Protein 2FFC (pdb70)

CATH classification: 3.20.20.70

B-factor: mean 25.44, std 9.6, range [7.63, 64.32]

Nearest PDB structures (foldseek):
  2ffc-assembly1_A-2  TM=1.003E+00  e=4.691E-57  Plasmodium vivax
  3s9y-assembly1_A  TM=9.753E-01  e=7.573E-41  Plasmodium falciparum 3D7
  6dsr-assembly1_B  TM=9.860E-01  e=2.416E-40  Plasmodium falciparum
  2aqw-assembly1_A  TM=9.722E-01  e=2.810E-40  Plasmodium yoelii
  6dsr-assembly1_A  TM=9.758E-01  e=4.000E-40  Plasmodium falciparum

Foldseek 3Di:
DVLVLLLVLCVQLVFLAAEEAQDAPCLLVVQLVVCVVVVNPLLVCLLPVLPVRDQQPQCRVQLNDPHDDVVPVLSNSLNSLLSLLSSLCSLFVSLHSEYEYEVVSLPPVHVSSVSSLLRNLSSCVSVVRAYEYADQDDDDLVVLLVVLCCQCVRSVHQEYEHEAPVHQVNCLRNQAPPVLPHGHEYAYEQADLDPCRCVQNAPDDDPPGGNSVVVLVRNVVSQVVSVRVVVPYGYAYEHELQNLVVLLVSCVVPVPGAYEYEQPAPNPRDNLSSCVSNPHPSRNSYNYYDYCNQSVDPRNSVSSVVVSVVRVVSNVVD

Solvent-accessible surface area: 14218 Å² total; per-residue (Å²): 99,10,48,85,43,4,63,133,28,36,76,123,12,81,0,0,0,0,0,0,0,28,0,44,99,67,13,0,77,62,13,11,117,56,0,71,156,55,50,71,104,10,6,154,80,6,51,71,72,9,41,176,103,20,70,10,109,41,37,11,174,53,1,86,46,118,18,26,136,115,90,90,121,133,62,9,17,21,0,1,0,0,1,8,0,11,40,0,0,22,30,0,49,97,30,0,0,0,0,8,0,24,37,55,67,0,82,98,55,42,82,12,0,40,53,0,0,13,0,0,2,4,2,0,83,69,36,96,4,2,6,4,0,18,18,66,3,63,43,104,22,93,51,0,72,109,72,5,93,46,0,12,90,92,0,95,8,31,1,0,1,0,45,12,197,99,31,22,124,10,0,70,20,0,0,6,7,111,105,59,161,152,42,20,0,0,2,0,37,3,4,30,23,74,105,74,13,87,77,134,40,28,179,106,77,104,135,82,90,64,16,9,12,33,52,0,54,73,0,14,112,15,3,139,105,17,94,0,78,139,60,10,14,0,3,0,0,10,0,0,0,54,10,51,117,24,0,123,71,0,24,101,66,32,86,103,10,8,0,1,0,26,5,10,24,53,80,182,10,58,10,125,103,0,1,44,40,0,66,8,168,58,44,7,24,0,2,0,11,0,12,113,30,0,10,100,35,92,53,5,68,76,16,0,95,77,33,26,53,66,0,96,90,4,25,85,109,76

Secondary structure (DSSP, 8-state):
-HHHHHHHHHHHH---EEEEE---HHHHHHHHHHHHHHTSHHHHHHHHS-------SSSHHHHH--PPPTTSHHHHHHHHHHHHHHHHHHHHGGG-SEEEEEGGGGSTTTHHHHHHHHHHHHHHHHHT--EEEEEEE---HHHHHHHHIIIIIIS--SEEEE--TT-STTHHHHHB-TTS--B-EEEEEEE-SSTTTHHHHTT-EETTEEHHHHHHHHHHHHHHHTTTGGGT--EEEEE-TT-HHHHHHHHHH-TT--EEE--BSTT-B-HHHHHHHH--SSGGGEEEEE-HHHHTSS-HHHHHHHHHHHHHHHHHH-

Radius of gyration: 19.52 Å; Cα contacts (8 Å, |Δi|>4): 570; chains: 1; bounding box: 48×36×62 Å

Structure (mmCIF, N/CA/C/O backbone):
data_2FFC
#
_entry.id   2FFC
#
_cell.length_a   81.817
_cell.length_b   69.588
_cell.length_c   59.338
_cell.angle_alpha   90.00
_cell.angle_beta   90.00
_cell.angle_gamma   90.00
#
_symmetry.space_group_name_H-M   'P 21 21 2'
#
loop_
_entity.id
_entity.type
_entity.pdbx_description
1 polymer 'orotidine 5-monophosphate decarboxylase'
2 non-polymer "URIDINE-5'-MONOPHOSPHATE"
3 water water
#
loop_
_atom_site.group_PDB
_atom_site.id
_atom_site.type_symbol
_atom_site.label_atom_id
_atom_site.label_alt_id
_atom_site.label_comp_id
_atom_site.label_asym_id
_atom_site.label_entity_id
_atom_site.label_seq_id
_atom_site.pdbx_PDB_ins_code
_atom_site.Cartn_x
_atom_site.Cartn_y
_atom_site.Cartn_z
_atom_site.occupancy
_atom_site.B_iso_or_equiv
_atom_site.auth_seq_id
_atom_site.auth_comp_id
_atom_site.auth_asym_id
_atom_site.auth_atom_id
_atom_site.pdbx_PDB_model_num
ATOM 1 N N . ASN A 1 20 ? -7.791 24.091 13.874 1.00 35.12 20 ASN A N 1
ATOM 2 C CA . ASN A 1 20 ? -7.437 23.663 12.464 1.00 33.86 20 ASN A CA 1
ATOM 3 C C . ASN A 1 20 ? -5.972 23.775 11.995 1.00 32.01 20 ASN A C 1
ATOM 4 O O . ASN A 1 20 ? -5.297 24.806 12.155 1.00 31.06 20 ASN A O 1
ATOM 9 N N . LEU A 1 21 ? -5.503 22.710 11.360 1.00 28.80 21 LEU A N 1
ATOM 10 C CA . LEU A 1 21 ? -4.085 22.505 11.193 1.00 27.31 21 LEU A CA 1
ATOM 11 C C . LEU A 1 21 ? -3.389 23.456 10.240 1.00 27.25 21 LEU A C 1
ATOM 12 O O . LEU A 1 21 ? -2.212 23.781 10.436 1.00 26.52 21 LEU A O 1
ATOM 17 N N . LYS A 1 22 ? -4.091 23.880 9.191 1.00 25.68 22 LYS A N 1
ATOM 18 C CA . LYS A 1 22 ? -3.446 24.734 8.204 1.00 26.67 22 LYS A CA 1
ATOM 19 C C . LYS A 1 22 ? -2.983 26.067 8.841 1.00 26.62 22 LYS A C 1
ATOM 20 O O . LYS A 1 22 ? -1.851 26.507 8.627 1.00 25.96 22 LYS A O 1
ATOM 26 N N . ILE A 1 23 ? -3.862 26.670 9.644 1.00 26.84 23 ILE A N 1
ATOM 27 C CA . ILE A 1 23 ? -3.522 27.893 10.403 1.00 26.86 23 ILE A CA 1
ATOM 28 C C . ILE A 1 23 ? -2.446 27.610 11.460 1.00 26.27 23 ILE A C 1
ATOM 29 O O . ILE A 1 23 ? -1.491 28.378 11.621 1.00 24.77 23 ILE A O 1
ATOM 34 N N . LYS A 1 24 ? -2.572 26.479 12.150 1.00 23.88 24 LYS A N 1
ATOM 35 C CA . LYS A 1 24 ? -1.591 26.119 13.164 1.00 23.38 24 LYS A CA 1
ATOM 36 C C . LYS A 1 24 ? -0.181 26.009 12.547 1.00 23.50 24 LYS A C 1
ATOM 37 O O . LYS A 1 24 ? 0.788 26.532 13.093 1.00 24.02 24 LYS A O 1
ATOM 43 N N . LEU A 1 25 ? -0.068 25.344 11.401 1.00 22.56 25 LEU A N 1
ATOM 44 C CA . LEU A 1 25 ? 1.235 25.223 10.733 1.00 21.96 25 LEU A CA 1
ATOM 45 C C . LEU A 1 25 ? 1.731 26.585 10.237 1.00 21.86 25 LEU A C 1
ATOM 46 O O . LEU A 1 25 ? 2.939 26.905 10.333 1.00 19.68 25 LEU A O 1
ATOM 51 N N . GLN A 1 26 ? 0.810 27.397 9.712 1.00 23.25 26 GLN A N 1
ATOM 52 C CA . GLN A 1 26 ? 1.240 28.722 9.248 1.00 24.43 26 GLN A CA 1
ATOM 53 C C . GLN A 1 26 ? 1.775 29.559 10.400 1.00 24.98 26 GLN A C 1
ATOM 54 O O . GLN A 1 26 ? 2.875 30.116 10.281 1.00 25.72 26 GLN A O 1
ATOM 60 N N . LYS A 1 27 ? 1.026 29.626 11.511 1.00 24.76 27 LYS A N 1
ATOM 61 C CA . LYS A 1 27 ? 1.480 30.325 12.731 1.00 24.76 27 LYS A CA 1
ATOM 62 C C . LYS A 1 27 ? 2.821 29.846 13.289 1.00 24.46 27 LYS A C 1
ATOM 63 O O . LYS A 1 27 ? 3.699 30.644 13.639 1.00 24.07 27 LYS A O 1
ATOM 69 N N . ARG A 1 28 ? 2.984 28.525 13.374 1.00 22.73 28 ARG A N 1
ATOM 70 C CA . ARG A 1 28 ? 4.212 27.939 13.846 1.00 22.13 28 ARG A CA 1
ATOM 71 C C . ARG A 1 28 ? 5.377 28.270 12.906 1.00 22.13 28 ARG A C 1
ATOM 72 O O . ARG A 1 28 ? 6.468 28.623 13.364 1.00 23.72 28 ARG A O 1
ATOM 80 N N . ARG A 1 29 ? 5.138 28.186 11.605 1.00 21.82 29 ARG A N 1
ATOM 81 C CA . ARG A 1 29 ? 6.157 28.471 10.601 1.00 23.47 29 ARG A CA 1
ATOM 82 C C . ARG A 1 29 ? 6.722 29.887 10.817 1.00 24.56 29 ARG A C 1
ATOM 83 O O . ARG A 1 29 ? 7.937 30.115 10.761 1.00 24.52 29 ARG A O 1
ATOM 91 N N . ASP A 1 30 ? 5.824 30.832 11.040 1.00 26.32 30 ASP A N 1
ATOM 92 C CA . ASP A 1 30 ? 6.260 32.222 11.276 1.00 27.35 30 ASP A CA 1
ATOM 93 C C . ASP A 1 30 ? 7.004 32.404 12.601 1.00 28.00 30 ASP A C 1
ATOM 94 O O . ASP A 1 30 ? 7.825 33.318 12.747 1.00 27.84 30 ASP A O 1
ATOM 99 N N . GLU A 1 31 ? 6.717 31.549 13.571 1.00 27.50 31 GLU A N 1
ATOM 100 C CA . GLU A 1 31 ? 7.367 31.595 14.860 1.00 28.89 31 GLU A CA 1
ATOM 101 C C . GLU A 1 31 ? 8.799 31.036 14.841 1.00 28.93 31 GLU A C 1
ATOM 102 O O . GLU A 1 31 ? 9.691 31.606 15.470 1.00 28.98 31 GLU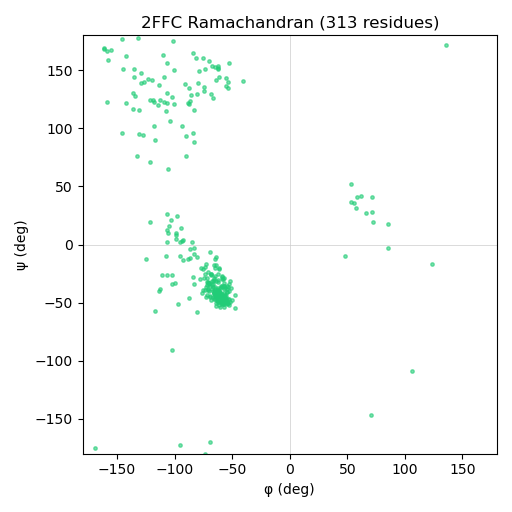 A O 1
ATOM 108 N N . VAL A 1 32 ? 9.028 29.925 14.131 1.00 26.81 32 VAL A N 1
ATOM 109 C CA . VAL A 1 32 ? 10.333 29.263 14.173 1.00 25.79 32 VAL A CA 1
ATOM 110 C C . VAL A 1 32 ? 11.132 29.454 12.880 1.00 24.86 32 VAL A C 1
ATOM 111 O O . VAL A 1 32 ? 12.299 29.062 12.810 1.00 24.96 32 VAL A O 1
ATOM 115 N N . ASN A 1 33 ? 10.462 29.990 11.858 1.00 24.71 33 ASN A N 1
ATOM 116 C CA . ASN A 1 33 ? 11.025 30.301 10.557 1.00 25.29 33 ASN A CA 1
ATOM 117 C C . ASN A 1 33 ? 11.739 29.100 9.926 1.00 24.63 33 ASN A C 1
ATOM 118 O O . ASN A 1 33 ? 12.879 29.198 9.499 1.00 24.94 33 ASN A O 1
ATOM 123 N N . THR A 1 34 ? 11.050 27.955 9.849 1.00 22.81 34 THR A N 1
ATOM 124 C CA . THR A 1 34 ? 11.707 26.747 9.306 1.00 22.15 34 THR A CA 1
ATOM 125 C C . THR A 1 34 ? 10.608 25.786 8.905 1.00 21.15 34 THR A C 1
ATOM 126 O O . THR A 1 34 ? 9.415 25.982 9.227 1.00 19.75 34 THR A O 1
ATOM 130 N N . CYS A 1 35 ? 11.017 24.763 8.172 1.00 19.42 35 CYS A N 1
ATOM 131 C CA . CYS A 1 35 ? 10.098 23.673 7.896 1.00 19.77 35 CYS A CA 1
ATOM 132 C C . CYS A 1 35 ? 10.689 22.362 8.431 1.00 18.74 35 CYS A C 1
ATOM 133 O O . CYS A 1 35 ? 10.211 21.303 8.085 1.00 19.07 35 CYS A O 1
ATOM 136 N N . LEU A 1 36 ? 11.646 22.458 9.348 1.00 18.32 36 LEU A N 1
ATOM 137 C CA . LEU A 1 36 ? 12.251 21.277 9.939 1.00 17.86 36 LEU A CA 1
ATOM 138 C C . LEU A 1 36 ? 11.209 20.573 10.808 1.00 17.75 36 LEU A C 1
ATOM 139 O O . LEU A 1 36 ? 10.562 21.193 11.641 1.00 17.97 36 LEU A O 1
ATOM 144 N N . CYS A 1 37 ? 11.081 19.266 10.578 1.00 17.12 37 CYS A N 1
ATOM 145 C CA . CYS A 1 37 ? 10.216 18.386 11.351 1.00 16.27 37 CYS A CA 1
ATOM 146 C C . CYS A 1 37 ? 11.154 17.415 12.081 1.00 14.93 37 CYS A C 1
ATOM 147 O O . CYS A 1 37 ? 11.991 16.735 11.421 1.00 16.26 37 CYS A O 1
ATOM 150 N N . ILE A 1 38 ? 11.118 17.411 13.403 1.00 14.57 38 ILE A N 1
ATOM 151 C CA . ILE A 1 38 ? 12.046 16.532 14.149 1.00 15.00 38 ILE A CA 1
ATOM 152 C C . ILE A 1 38 ? 11.421 15.144 14.300 1.00 15.16 38 ILE A C 1
ATOM 153 O O . ILE A 1 38 ? 10.353 15.066 14.903 1.00 15.08 38 ILE A O 1
ATOM 158 N N . GLY A 1 39 ? 12.115 14.101 13.842 1.00 14.82 39 GLY A N 1
ATOM 159 C CA . GLY A 1 39 ? 11.626 12.723 14.040 1.00 15.00 39 GLY A CA 1
ATOM 160 C C . GLY A 1 39 ? 12.063 12.195 15.390 1.00 16.07 39 GLY A C 1
ATOM 161 O O . GLY A 1 39 ? 13.251 12.304 15.765 1.00 16.39 39 GLY A O 1
ATOM 162 N N . LEU A 1 40 ? 11.115 11.671 16.174 1.00 15.29 40 LEU A N 1
ATOM 163 C CA . LEU A 1 40 ? 11.446 11.133 17.479 1.00 15.80 40 LEU A CA 1
ATOM 164 C C . LEU A 1 40 ? 11.129 9.630 17.504 1.00 16.51 40 LEU A C 1
ATOM 165 O O . LEU A 1 40 ? 9.984 9.200 17.777 1.00 17.62 40 LEU A O 1
ATOM 170 N N . ASP A 1 41 ? 12.141 8.870 17.134 1.00 15.02 41 ASP A N 1
ATOM 171 C CA . ASP A 1 41 ? 12.037 7.419 16.946 1.00 14.55 41 ASP A CA 1
ATOM 172 C C . ASP A 1 41 ? 13.031 6.738 17.865 1.00 16.00 41 ASP A C 1
ATOM 173 O O . ASP A 1 41 ? 14.045 6.233 17.400 1.00 15.83 41 ASP A O 1
ATOM 178 N N . PRO A 1 42 ? 12.792 6.750 19.181 1.00 17.23 42 PRO A N 1
ATOM 179 C CA . PRO A 1 42 ? 13.898 6.224 20.032 1.00 18.21 42 PRO A CA 1
ATOM 180 C C . PRO A 1 42 ? 14.071 4.721 20.016 1.00 18.86 42 PRO A C 1
ATOM 181 O O . PRO A 1 42 ? 13.098 3.986 20.196 1.00 18.51 42 PRO A O 1
ATOM 185 N N . ASP A 1 43 ? 15.301 4.248 19.837 1.00 19.70 43 ASP A N 1
ATOM 186 C CA . ASP A 1 43 ? 15.524 2.820 19.925 1.00 19.76 43 ASP A CA 1
ATOM 187 C C . ASP A 1 43 ? 16.142 2.385 21.274 1.00 20.61 43 ASP A C 1
ATOM 188 O O . ASP A 1 43 ? 16.467 3.222 22.122 1.00 20.34 43 ASP A O 1
ATOM 193 N N . GLU A 1 44 ? 16.288 1.079 21.471 1.00 22.58 44 GLU A N 1
ATOM 194 C CA . GLU A 1 44 ? 16.715 0.607 22.782 1.00 23.88 44 GLU A CA 1
ATOM 195 C C . GLU A 1 44 ? 18.085 1.189 23.156 1.00 24.10 44 GLU A C 1
ATOM 196 O O . GLU A 1 44 ? 18.307 1.579 24.320 1.00 24.42 44 GLU A O 1
ATOM 202 N N . ALA A 1 45 ? 18.993 1.228 22.176 1.00 22.86 45 ALA A N 1
ATOM 203 C CA . ALA A 1 45 ? 20.343 1.797 22.362 1.00 22.97 45 ALA A CA 1
ATOM 204 C C . ALA A 1 45 ? 20.287 3.280 22.738 1.00 22.93 45 ALA A C 1
ATOM 205 O O . ALA A 1 45 ? 21.080 3.735 23.562 1.00 23.61 45 ALA A O 1
ATOM 207 N N . ASP A 1 46 ? 19.381 4.039 22.130 1.00 21.89 46 ASP A N 1
ATOM 208 C CA . ASP A 1 46 ? 19.205 5.454 22.481 1.00 21.49 46 ASP A CA 1
ATOM 209 C C . ASP A 1 46 ? 18.848 5.608 23.965 1.00 22.29 46 ASP A C 1
ATOM 210 O O . ASP A 1 46 ? 19.390 6.465 24.686 1.00 22.90 46 ASP A O 1
ATOM 215 N N . ILE A 1 47 ? 17.846 4.842 24.375 1.00 22.38 47 ILE A N 1
ATOM 216 C CA . ILE A 1 47 ? 17.330 4.904 25.741 1.00 23.87 47 ILE A CA 1
ATOM 217 C C . ILE A 1 47 ? 18.420 4.468 26.738 1.00 24.90 47 ILE A C 1
ATOM 218 O O . ILE A 1 47 ? 18.672 5.164 27.726 1.00 25.78 47 ILE A O 1
ATOM 223 N N . LYS A 1 48 ? 19.035 3.314 26.477 1.00 27.40 48 LYS A N 1
ATOM 224 C CA . LYS A 1 48 ? 20.085 2.749 27.358 1.00 28.53 48 LYS A CA 1
ATOM 225 C C . LYS A 1 48 ? 21.279 3.695 27.466 1.00 29.13 48 LYS A C 1
ATOM 226 O O . LYS A 1 48 ? 21.809 3.935 28.565 1.00 28.11 48 LYS A O 1
ATOM 232 N N . SER A 1 49 ? 21.660 4.289 26.335 1.00 29.01 49 SER A N 1
ATOM 233 C CA . SER A 1 49 ? 22.768 5.231 26.299 1.00 29.62 49 SER A CA 1
ATOM 234 C C . SER A 1 49 ? 22.481 6.496 27.108 1.00 29.62 49 SER A C 1
ATOM 235 O O . SER A 1 49 ? 23.334 6.954 27.872 1.00 29.16 49 SER A O 1
ATOM 238 N N . PHE A 1 50 ? 21.279 7.052 26.938 1.00 28.56 50 PHE A N 1
ATOM 239 C CA . PHE A 1 50 ? 20.837 8.222 27.686 1.00 27.88 50 PHE A CA 1
ATOM 240 C C . PHE A 1 50 ? 20.810 7.903 29.176 1.00 28.83 50 PHE A C 1
ATOM 241 O O . PHE A 1 50 ? 21.291 8.695 29.990 1.00 28.71 50 PHE A O 1
ATOM 249 N N . MET A 1 51 ? 20.289 6.727 29.526 1.00 31.38 51 MET A N 1
ATOM 250 C CA . MET A 1 51 ? 20.307 6.255 30.923 1.00 33.70 51 MET A CA 1
ATOM 251 C C . MET A 1 51 ? 21.743 6.209 31.498 1.00 34.85 51 MET A C 1
ATOM 252 O O . MET A 1 51 ? 21.984 6.682 32.618 1.00 35.12 51 MET A O 1
ATOM 257 N N . GLN A 1 52 ? 22.671 5.629 30.743 1.00 35.96 52 GLN A N 1
ATOM 258 C CA . GLN A 1 52 ? 24.079 5.544 31.154 1.00 37.89 52 GLN A CA 1
ATOM 259 C C . GLN A 1 52 ? 24.645 6.919 31.422 1.00 37.82 52 GLN A C 1
ATOM 260 O O . GLN A 1 52 ? 25.186 7.166 32.498 1.00 37.96 52 GLN A O 1
ATOM 266 N N . SER A 1 53 ? 24.522 7.818 30.449 1.00 38.02 53 SER A N 1
ATOM 267 C CA . SER A 1 53 ? 25.125 9.140 30.569 1.00 38.61 53 SER A CA 1
ATOM 268 C C . SER A 1 53 ? 24.479 9.983 31.658 1.00 38.17 53 SER A C 1
ATOM 269 O O . SER A 1 53 ? 25.145 10.804 32.284 1.00 38.46 53 SER A O 1
ATOM 272 N N . GLU A 1 54 ? 23.185 9.781 31.903 1.00 37.07 54 GLU A N 1
ATOM 273 C CA . GLU A 1 54 ? 22.500 10.504 32.982 1.00 37.13 54 GLU A CA 1
ATOM 274 C C . GLU A 1 54 ? 22.943 10.037 34.383 1.00 37.57 54 GLU A C 1
ATOM 275 O O . GLU A 1 54 ? 23.105 10.854 35.303 1.00 37.55 54 GLU A O 1
ATOM 281 N N . LYS A 1 55 ? 23.125 8.729 34.526 1.00 37.84 55 LYS A N 1
ATOM 282 C CA . LYS A 1 55 ? 23.644 8.147 35.750 1.00 38.37 55 LYS A CA 1
ATOM 283 C C . LYS A 1 55 ? 25.035 8.698 36.072 1.00 40.20 55 LYS A C 1
ATOM 284 O O . LYS A 1 55 ? 25.349 8.914 37.242 1.00 40.79 55 LYS A O 1
ATOM 290 N N . GLN A 1 56 ? 25.842 8.944 35.036 1.00 40.79 56 GLN A N 1
ATOM 291 C CA . GLN A 1 56 ? 27.219 9.426 35.201 1.00 42.48 56 GLN A CA 1
ATOM 292 C C . GLN A 1 56 ? 27.339 10.933 35.401 1.00 41.91 56 GLN A C 1
ATOM 293 O O . GLN A 1 56 ? 28.252 11.397 36.108 1.00 42.86 56 GLN A O 1
ATOM 299 N N . ASN A 1 57 ? 26.458 11.701 34.769 1.00 40.75 57 ASN A N 1
ATOM 300 C CA . ASN A 1 57 ? 26.513 13.147 34.867 1.00 39.79 57 ASN A CA 1
ATOM 301 C C . ASN A 1 57 ? 25.626 13.655 35.988 1.00 39.12 57 ASN A C 1
ATOM 302 O O . ASN A 1 57 ? 25.463 14.861 36.185 1.00 39.15 57 ASN A O 1
ATOM 307 N N . GLY A 1 58 ? 25.038 12.710 36.714 1.00 38.71 58 GLY A N 1
ATOM 308 C CA . GLY A 1 58 ? 24.128 13.009 37.811 1.00 38.63 58 GLY A CA 1
ATOM 309 C C . GLY A 1 58 ? 22.771 13.557 37.401 1.00 38.74 58 GLY A C 1
ATOM 310 O O . GLY A 1 58 ? 22.248 14.470 38.047 1.00 38.69 58 GLY A O 1
ATOM 311 N N . TYR A 1 59 ? 22.189 12.998 36.331 1.00 38.07 59 TYR A N 1
ATOM 312 C CA . TYR A 1 59 ? 20.823 13.370 35.880 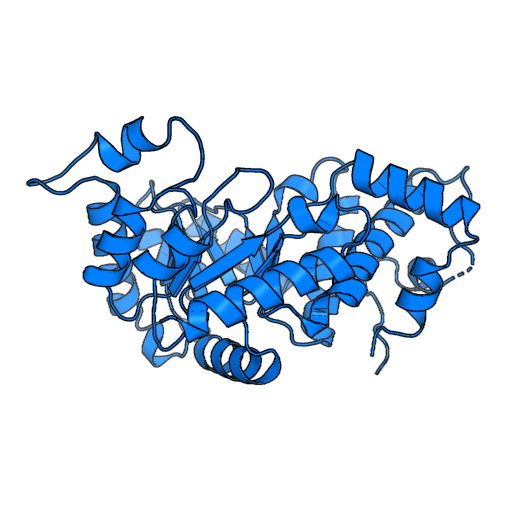1.00 37.57 59 TYR A CA 1
ATOM 313 C C . TYR A 1 59 ? 20.641 14.835 35.463 1.00 36.70 59 TYR A C 1
ATOM 314 O O . TYR A 1 59 ? 19.619 15.466 35.763 1.00 36.41 59 TYR A O 1
ATOM 323 N N . GLN A 1 60 ? 21.633 15.359 34.738 1.00 35.48 60 GLN A N 1
ATOM 324 C CA . GLN A 1 60 ? 21.595 16.727 34.232 1.00 35.35 60 GLN A CA 1
ATOM 325 C C . GLN A 1 60 ? 20.435 17.011 33.247 1.00 33.69 60 GLN A C 1
ATOM 326 O O . GLN A 1 60 ? 19.814 18.085 33.292 1.00 32.17 60 GLN A O 1
ATOM 332 N N . SER A 1 61 ? 20.164 16.056 32.350 1.00 32.23 61 SER A N 1
ATOM 333 C CA . SER A 1 61 ? 19.137 16.293 31.333 1.00 31.82 61 SER A CA 1
ATOM 334 C C . SER A 1 61 ? 17.734 16.179 31.952 1.00 30.52 61 SER A C 1
ATOM 335 O O . SER A 1 61 ? 16.850 16.961 31.615 1.00 30.46 61 SER A O 1
ATOM 338 N N . VAL A 1 62 ? 17.537 15.223 32.858 1.00 30.55 62 VAL A N 1
ATOM 339 C CA . VAL A 1 62 ? 16.234 15.168 33.565 1.00 30.01 62 VAL A CA 1
ATOM 340 C C . VAL A 1 62 ? 15.958 16.421 34.389 1.00 29.97 62 VAL A C 1
ATOM 341 O O . VAL A 1 62 ? 14.862 16.961 34.343 1.00 29.73 62 VAL A O 1
ATOM 345 N N . LYS A 1 63 ? 16.980 16.947 35.073 1.00 30.31 63 LYS A N 1
ATOM 346 C CA . LYS A 1 63 ? 16.803 18.189 35.798 1.00 30.99 63 LYS A CA 1
ATOM 347 C C . LYS A 1 63 ? 16.289 19.336 34.906 1.00 29.74 63 LYS A C 1
ATOM 348 O O . LYS A 1 63 ? 15.329 20.033 35.253 1.00 29.24 63 LYS A O 1
ATOM 354 N N . LYS A 1 64 ? 16.902 19.499 33.728 1.00 29.90 64 LYS A N 1
ATOM 355 C CA . LYS A 1 64 ? 16.414 20.435 32.713 1.00 30.13 64 LYS A CA 1
ATOM 356 C C . LYS A 1 64 ? 14.980 20.114 32.279 1.00 29.38 64 LYS A C 1
ATOM 357 O O . LYS A 1 64 ? 14.146 21.016 32.145 1.00 29.21 64 LYS A O 1
ATOM 363 N N . ASN A 1 65 ? 14.688 18.832 32.069 1.00 29.58 65 ASN A N 1
ATOM 364 C CA . ASN A 1 65 ? 13.308 18.426 31.723 1.00 29.41 65 ASN A CA 1
ATOM 365 C C . ASN A 1 65 ? 12.295 18.916 32.749 1.00 29.23 65 ASN A C 1
ATOM 366 O O . ASN A 1 65 ? 11.219 19.387 32.385 1.00 28.48 65 ASN A O 1
ATOM 371 N N . LEU A 1 66 ? 12.670 18.819 34.029 1.00 30.03 66 LEU A N 1
ATOM 372 C CA . LEU A 1 66 ? 11.793 19.190 35.142 1.00 31.01 66 LEU A CA 1
ATOM 373 C C . LEU A 1 66 ? 11.589 20.680 35.341 1.00 31.45 66 LEU A C 1
ATOM 374 O O . LEU A 1 66 ? 10.570 21.093 35.872 1.00 31.07 66 LEU A O 1
ATOM 379 N N . SER A 1 67 ? 12.548 21.488 34.900 1.00 32.44 67 SER A N 1
ATOM 380 C CA . SER A 1 67 ? 12.455 22.944 35.068 1.00 33.78 67 SER A CA 1
ATOM 381 C C . SER A 1 67 ? 12.046 23.637 33.795 1.00 34.23 67 SER A C 1
ATOM 382 O O . SER A 1 67 ? 11.469 24.719 33.832 1.00 34.14 67 SER A O 1
ATOM 385 N N . ASN A 1 68 ? 12.346 23.012 32.658 1.00 34.68 68 ASN A N 1
ATOM 386 C CA . ASN A 1 68 ? 12.184 23.679 31.378 1.00 35.06 68 ASN A CA 1
ATOM 387 C C . ASN A 1 68 ? 10.950 23.269 30.575 1.00 35.01 68 ASN A C 1
ATOM 388 O O . ASN A 1 68 ? 10.894 23.489 29.357 1.00 34.68 68 ASN A O 1
ATOM 393 N N . SER A 1 69 ? 9.954 22.720 31.266 1.00 34.60 69 SER A N 1
ATOM 394 C CA . SER A 1 69 ? 8.781 22.165 30.599 1.00 33.87 69 SER A CA 1
ATOM 395 C C . SER A 1 69 ? 7.585 23.128 30.467 1.00 33.55 69 SER A C 1
ATOM 396 O O . SER A 1 69 ? 6.456 22.706 30.186 1.00 32.89 69 SER A O 1
ATOM 399 N N . GLY A 1 70 ? 7.817 24.418 30.684 1.00 33.46 70 GLY A N 1
ATOM 400 C CA . GLY A 1 70 ? 6.758 25.413 30.587 1.00 33.34 70 GLY A CA 1
ATOM 401 C C . GLY A 1 70 ? 6.110 25.529 29.215 1.00 33.97 70 GLY A C 1
ATOM 402 O O . GLY A 1 70 ? 4.888 25.758 29.127 1.00 34.26 70 GLY A O 1
ATOM 403 N N . GLU A 1 84 ? 2.332 26.348 34.865 1.00 39.85 84 GLU A N 1
ATOM 404 C CA . GLU A 1 84 ? 2.546 26.145 33.438 1.00 38.18 84 GLU A CA 1
ATOM 405 C C . GLU A 1 84 ? 3.571 25.036 33.109 1.00 37.33 84 GLU A C 1
ATOM 406 O O . GLU A 1 84 ? 3.691 24.652 31.946 1.00 36.80 84 GLU A O 1
ATOM 412 N N . LEU A 1 85 ? 4.300 24.530 34.103 1.00 35.68 85 LEU A N 1
ATOM 413 C CA . LEU A 1 85 ? 5.103 23.309 33.907 1.00 34.67 85 LEU A CA 1
ATOM 414 C C . LEU A 1 85 ? 4.216 22.096 33.563 1.00 33.59 85 LEU A C 1
ATOM 415 O O . LEU A 1 85 ? 3.058 22.021 33.980 1.00 32.85 85 LEU A O 1
ATOM 420 N N . PHE A 1 86 ? 4.780 21.147 32.820 1.00 32.24 86 PHE A N 1
ATOM 421 C CA . PHE A 1 86 ? 4.007 20.001 32.329 1.00 30.94 86 PHE A CA 1
ATOM 422 C C . PHE A 1 86 ? 3.848 18.958 33.429 1.00 30.84 86 PHE A C 1
ATOM 423 O O . PHE A 1 86 ? 4.795 18.676 34.184 1.00 30.77 86 PHE A O 1
ATOM 431 N N . ALA A 1 87 ? 2.642 18.385 33.518 1.00 30.57 87 ALA A N 1
ATOM 432 C CA . ALA A 1 87 ? 2.393 17.268 34.416 1.00 29.96 87 ALA A CA 1
ATOM 433 C C . ALA A 1 87 ? 1.984 16.042 33.602 1.00 29.81 87 ALA A C 1
ATOM 434 O O . ALA A 1 87 ? 0.830 15.968 33.165 1.00 28.84 87 ALA A O 1
ATOM 436 N N . PRO A 1 88 ? 2.921 15.090 33.393 1.00 29.70 88 PRO A N 1
ATOM 437 C CA . PRO A 1 88 ? 2.619 13.830 32.693 1.00 29.89 88 PRO A CA 1
ATOM 438 C C . PRO A 1 88 ? 1.460 13.107 33.363 1.00 30.07 88 PRO A C 1
ATOM 439 O O . PRO A 1 88 ? 1.395 13.063 34.605 1.00 29.60 88 PRO A O 1
ATOM 443 N N . GLN A 1 89 ? 0.539 12.578 32.564 1.00 29.90 89 GLN A N 1
ATOM 444 C CA . GLN A 1 89 ? -0.605 11.832 33.111 1.00 31.20 89 GLN A CA 1
ATOM 445 C C . GLN A 1 89 ? -0.268 10.373 33.402 1.00 30.17 89 GLN A C 1
ATOM 446 O O . GLN A 1 89 ? -0.914 9.717 34.237 1.00 29.73 89 GLN A O 1
ATOM 452 N N . MET A 1 90 ? 0.698 9.824 32.662 1.00 28.84 90 MET A N 1
ATOM 453 C CA . MET A 1 90 ? 1.035 8.406 32.821 1.00 27.66 90 MET A CA 1
ATOM 454 C C . MET A 1 90 ? 2.333 8.323 33.604 1.00 28.09 90 MET A C 1
ATOM 455 O O . MET A 1 90 ? 3.408 8.644 33.074 1.00 26.77 90 MET A O 1
ATOM 460 N N . GLY A 1 91 ? 2.238 7.917 34.881 1.00 27.62 91 GLY A N 1
ATOM 461 C CA . GLY A 1 91 ? 3.428 7.774 35.738 1.00 27.35 91 GLY A CA 1
ATOM 462 C C . GLY A 1 91 ? 4.012 9.116 36.115 1.00 27.04 91 GLY A C 1
ATOM 463 O O . GLY A 1 91 ? 5.228 9.233 36.331 1.00 27.83 91 GLY A O 1
ATOM 464 N N . GLY A 1 92 ? 3.150 10.136 36.163 1.00 27.96 92 GLY A N 1
ATOM 465 C CA . GLY A 1 92 ? 3.564 11.520 36.410 1.00 28.42 92 GLY A CA 1
ATOM 466 C C . GLY A 1 92 ? 4.397 11.690 37.689 1.00 30.06 92 GLY A C 1
ATOM 467 O O . GLY A 1 92 ? 5.460 12.316 37.661 1.00 29.26 92 GLY A O 1
ATOM 468 N N . GLN A 1 93 ? 3.919 11.155 38.818 1.00 29.86 93 GLN A N 1
ATOM 469 C CA . GLN A 1 93 ? 4.668 11.280 40.089 1.00 30.54 93 GLN A CA 1
ATOM 470 C C . GLN A 1 93 ? 6.106 10.735 39.954 1.00 28.97 93 GLN A C 1
ATOM 471 O O . GLN A 1 93 ? 7.081 11.396 40.371 1.00 28.79 93 GLN A O 1
ATOM 477 N N . MET A 1 94 ? 6.256 9.547 39.377 1.00 27.23 94 MET A N 1
ATOM 478 C CA . MET A 1 94 ? 7.595 8.957 39.281 1.00 27.63 94 MET A CA 1
ATOM 479 C C . MET A 1 94 ? 8.507 9.719 38.290 1.00 27.52 94 MET A C 1
ATOM 480 O O . MET A 1 94 ? 9.716 9.908 38.539 1.00 27.31 94 MET A O 1
ATOM 485 N N . LEU A 1 95 ? 7.906 10.222 37.205 1.00 26.61 95 LEU A N 1
ATOM 486 C CA . LEU A 1 95 ? 8.658 10.982 36.215 1.00 26.27 95 LEU A CA 1
ATOM 487 C C . LEU A 1 95 ? 9.095 12.333 36.746 1.00 27.03 95 LEU A C 1
ATOM 488 O O . LEU A 1 95 ? 10.181 12.812 36.391 1.00 27.73 95 LEU A O 1
ATOM 493 N N . LEU A 1 96 ? 8.258 12.936 37.598 1.00 27.42 96 LEU A N 1
ATOM 494 C CA . LEU A 1 96 ? 8.532 14.256 38.182 1.00 28.55 96 LEU A CA 1
ATOM 495 C C . LEU A 1 96 ? 9.437 14.216 39.410 1.00 29.97 96 LEU A C 1
ATOM 496 O O . LEU A 1 96 ? 9.840 15.265 39.895 1.00 31.10 96 LEU A O 1
ATOM 501 N N . ALA A 1 97 ? 9.738 13.020 39.909 1.00 30.61 97 ALA A N 1
ATOM 502 C CA . ALA A 1 97 ? 10.776 12.851 40.917 1.00 32.86 97 ALA A CA 1
ATOM 503 C C . ALA A 1 97 ? 12.182 13.127 40.306 1.00 33.28 97 ALA A C 1
ATOM 504 O O . ALA A 1 97 ? 12.414 12.957 39.049 1.00 35.88 97 ALA A O 1
ATOM 506 N N . THR A 1 99 ? 14.169 12.007 42.903 1.00 46.63 99 THR A N 1
ATOM 507 C CA . THR A 1 99 ? 15.052 10.917 42.475 1.00 47.02 99 THR A CA 1
ATOM 508 C C . THR A 1 99 ? 14.410 9.860 41.526 1.00 46.90 99 THR A C 1
ATOM 509 O O . THR A 1 99 ? 13.245 9.486 41.702 1.00 46.83 99 THR A O 1
ATOM 513 N N . PRO A 1 100 ? 15.175 9.386 40.516 1.00 46.50 100 PRO A N 1
ATOM 514 C CA . PRO A 1 100 ? 14.914 8.243 39.610 1.00 46.20 100 PRO A CA 1
ATOM 515 C C . PRO A 1 100 ? 14.589 6.905 40.304 1.00 45.70 100 PRO A C 1
ATOM 516 O O . PRO A 1 100 ? 15.004 6.693 41.444 1.00 45.22 100 PRO A O 1
ATOM 520 N N . PRO A 1 101 ? 13.888 5.986 39.607 1.00 45.44 101 PRO A N 1
ATOM 521 C CA . PRO A 1 101 ? 13.680 4.634 40.146 1.00 45.29 101 PRO A CA 1
ATOM 522 C C . PRO A 1 101 ? 14.985 3.867 40.357 1.00 45.23 101 PRO A C 1
ATOM 523 O O . PRO A 1 101 ? 15.973 4.122 39.672 1.00 44.55 101 PRO A O 1
ATOM 527 N N . LYS A 1 102 ? 14.971 2.920 41.289 1.00 45.21 102 LYS A N 1
ATOM 528 C CA . LYS A 1 102 ? 16.148 2.091 41.564 1.00 45.51 102 LYS A CA 1
ATOM 529 C C . LYS A 1 102 ? 16.376 1.067 40.466 1.00 45.30 102 LYS A C 1
ATOM 530 O O . LYS A 1 102 ? 15.433 0.612 39.832 1.00 45.26 102 LYS A O 1
ATOM 536 N N . GLU A 1 103 ? 17.634 0.692 40.262 1.00 45.00 103 GLU A N 1
ATOM 537 C CA . GLU A 1 103 ? 17.992 -0.259 39.211 1.00 45.40 103 GLU A CA 1
ATOM 538 C C . GLU A 1 103 ? 17.296 -1.607 39.370 1.00 44.13 103 GLU A C 1
ATOM 539 O O . GLU A 1 103 ? 17.068 -2.305 38.384 1.00 44.39 103 GLU A O 1
ATOM 545 N N . ALA A 1 104 ? 16.949 -1.965 40.610 1.00 43.15 104 ALA A N 1
ATOM 546 C CA . ALA A 1 104 ? 16.210 -3.199 40.892 1.00 41.75 104 ALA A CA 1
ATOM 547 C C . ALA A 1 104 ? 14.817 -3.198 40.222 1.00 40.61 104 ALA A C 1
ATOM 548 O O . ALA A 1 104 ? 14.308 -4.247 39.841 1.00 40.86 104 ALA A O 1
ATOM 550 N N . GLN A 1 105 ? 14.229 -2.014 40.067 1.00 39.48 105 GLN A N 1
ATOM 551 C CA . GLN A 1 105 ? 12.948 -1.849 39.370 1.00 38.39 105 GLN A CA 1
ATOM 552 C C . GLN A 1 105 ? 13.197 -1.596 37.877 1.00 37.48 105 GLN A C 1
ATOM 553 O O . GLN A 1 105 ? 13.051 -0.469 37.395 1.00 37.14 105 GLN A O 1
ATOM 559 N N . GLU A 1 106 ? 13.534 -2.665 37.158 1.00 36.46 106 GLU A N 1
ATOM 560 C CA . GLU A 1 106 ? 14.068 -2.558 35.803 1.00 35.89 106 GLU A CA 1
ATOM 561 C C . GLU A 1 106 ? 13.058 -1.947 34.816 1.00 34.35 106 GLU A C 1
ATOM 562 O O . GLU A 1 106 ? 13.413 -1.087 34.013 1.00 33.33 106 GLU A O 1
ATOM 568 N N . LYS A 1 107 ? 11.804 -2.387 34.904 1.00 32.97 107 LYS A N 1
ATOM 569 C CA . LYS A 1 107 ? 10.729 -1.818 34.104 1.00 31.65 107 LYS A CA 1
ATOM 570 C C . LYS A 1 107 ? 10.483 -0.331 34.404 1.00 30.02 107 LYS A C 1
ATOM 571 O O . LYS A 1 107 ? 10.419 0.478 33.481 1.00 28.72 107 LYS A O 1
ATOM 577 N N . ASP A 1 108 ? 10.353 0.049 35.679 1.00 28.64 108 ASP A N 1
ATOM 578 C CA . ASP A 1 108 ? 10.101 1.460 36.018 1.00 27.94 108 ASP A CA 1
ATOM 579 C C . ASP A 1 108 ? 11.260 2.356 35.568 1.00 26.70 108 ASP A C 1
ATOM 580 O O . ASP A 1 108 ? 11.057 3.489 35.091 1.00 25.50 108 ASP A O 1
ATOM 585 N N . GLU A 1 109 ? 12.471 1.839 35.742 1.00 26.74 109 GLU A N 1
ATOM 586 C CA . GLU A 1 109 ? 13.688 2.567 35.372 1.00 26.45 109 GLU A CA 1
ATOM 587 C C . GLU A 1 109 ? 13.656 2.823 33.855 1.00 25.50 109 GLU A C 1
ATOM 588 O O . GLU A 1 109 ? 13.876 3.952 33.390 1.00 24.74 109 GLU A O 1
ATOM 594 N N . PHE A 1 110 ? 13.391 1.761 33.111 1.00 25.10 110 PHE A N 1
ATOM 595 C CA . PHE A 1 110 ? 13.319 1.863 31.664 1.00 24.61 110 PHE A CA 1
ATOM 596 C C . PHE A 1 110 ? 12.261 2.873 31.225 1.00 23.67 110 PHE A C 1
ATOM 597 O O . PHE A 1 110 ? 12.540 3.718 30.397 1.00 23.48 110 PHE A O 1
ATOM 605 N N . PHE A 1 111 ? 11.063 2.806 31.805 1.00 22.94 111 PHE A N 1
ATOM 606 C CA . PHE A 1 111 ? 10.003 3.805 31.521 1.00 22.41 111 PHE A CA 1
ATOM 607 C C . PHE A 1 111 ? 10.469 5.240 31.834 1.00 23.34 111 PHE A C 1
ATOM 608 O O . PHE A 1 111 ? 10.266 6.173 31.056 1.00 22.60 111 PHE A O 1
ATOM 616 N N . TYR A 1 112 ? 11.113 5.419 32.988 1.00 22.52 112 TYR A N 1
ATOM 617 C CA . TYR A 1 112 ? 11.592 6.743 33.417 1.00 22.86 112 TYR A CA 1
ATOM 618 C C . TYR A 1 112 ? 12.556 7.321 32.368 1.00 21.56 112 TYR A C 1
ATOM 619 O O . TYR A 1 112 ? 12.375 8.438 31.909 1.00 21.44 112 TYR A O 1
ATOM 628 N N . PHE A 1 113 ? 13.532 6.526 31.972 1.00 22.45 113 PHE A N 1
ATOM 629 C CA . PHE A 1 113 ? 14.554 6.980 31.010 1.00 22.75 113 PHE A CA 1
ATOM 630 C C . PHE A 1 113 ? 14.070 7.072 29.569 1.00 22.43 113 PHE A C 1
ATOM 631 O O . PHE A 1 113 ? 14.543 7.891 28.804 1.00 22.30 113 PHE A O 1
ATOM 639 N N . PHE A 1 114 ? 13.094 6.246 29.215 1.00 21.73 114 PHE A N 1
ATOM 640 C CA . PHE A 1 114 ? 12.421 6.405 27.901 1.00 20.47 114 PHE A CA 1
ATOM 641 C C . PHE A 1 114 ? 11.684 7.749 27.846 1.00 19.42 114 PHE A C 1
ATOM 642 O O . PHE A 1 114 ? 11.869 8.531 26.913 1.00 21.24 114 PHE A O 1
ATOM 650 N N . ASN A 1 115 ? 10.826 8.038 28.826 1.00 19.20 115 ASN A N 1
ATOM 651 C CA . ASN A 1 115 ? 10.124 9.318 28.843 1.00 19.17 115 ASN A CA 1
ATOM 652 C C . ASN A 1 115 ? 11.104 10.476 28.844 1.00 19.18 115 ASN A C 1
ATOM 653 O O . ASN A 1 115 ? 10.921 11.432 28.105 1.00 19.23 115 ASN A O 1
ATOM 658 N N . HIS A 1 116 ? 12.128 10.396 29.708 1.00 20.16 116 HIS A N 1
ATOM 659 C CA . HIS A 1 116 ? 13.023 11.576 29.850 1.00 19.60 116 HIS A CA 1
ATOM 660 C C . HIS A 1 116 ? 13.935 11.771 28.621 1.00 19.78 116 HIS A C 1
ATOM 661 O O . HIS A 1 116 ? 14.286 12.925 28.309 1.00 20.58 116 HIS A O 1
ATOM 668 N N . PHE A 1 117 ? 14.269 10.676 27.942 1.00 19.62 117 PHE A N 1
ATOM 669 C CA . PHE A 1 117 ? 14.957 10.772 26.638 1.00 19.61 117 PHE A CA 1
ATOM 670 C C . PHE A 1 117 ? 14.132 11.572 25.630 1.00 20.37 117 PHE A C 1
ATOM 671 O O . PHE A 1 117 ? 14.627 12.522 24.993 1.00 20.33 117 PHE A O 1
ATOM 679 N N . CYS A 1 118 ? 12.862 11.198 25.501 1.00 19.68 118 CYS A N 1
ATOM 680 C CA . CYS A 1 118 ? 11.938 11.916 24.628 1.00 19.49 118 CYS A CA 1
ATOM 681 C C . CYS A 1 118 ? 11.797 13.382 24.998 1.00 18.62 118 CYS A C 1
ATOM 682 O O . CYS A 1 118 ? 11.876 14.260 24.129 1.00 19.23 118 CYS A O 1
ATOM 685 N N . PHE A 1 119 ? 11.622 13.678 26.299 1.00 18.52 119 PHE A N 1
ATOM 686 C CA . PHE A 1 119 ? 11.454 15.063 26.745 1.00 19.20 119 PHE A CA 1
ATOM 687 C C . PHE A 1 119 ? 12.746 15.839 26.477 1.00 19.42 119 PHE A C 1
ATOM 688 O O . PHE A 1 119 ? 12.674 16.994 26.130 1.00 21.51 119 PHE A O 1
ATOM 696 N N . TYR A 1 120 ? 13.887 15.188 26.643 1.00 20.68 120 TYR A N 1
ATOM 697 C CA . TYR A 1 120 ? 15.212 15.796 26.399 1.00 20.82 120 TYR A CA 1
ATOM 698 C C . TYR A 1 120 ? 15.353 16.228 24.939 1.00 20.81 120 TYR A C 1
ATOM 699 O O . TYR A 1 120 ? 15.768 17.342 24.636 1.00 20.17 120 TYR A O 1
ATOM 708 N N . ILE A 1 121 ? 14.935 15.360 24.024 1.00 19.94 121 ILE A N 1
ATOM 709 C CA . ILE A 1 121 ? 15.049 15.676 22.594 1.00 19.73 121 ILE A CA 1
ATOM 710 C C . ILE A 1 121 ? 14.140 16.864 22.312 1.00 18.93 121 ILE A C 1
ATOM 711 O O . ILE A 1 121 ? 14.535 17.834 21.645 1.00 19.37 121 ILE A O 1
ATOM 716 N N . ILE A 1 122 ? 12.936 16.833 22.871 1.00 18.27 122 ILE A N 1
ATOM 717 C CA . ILE A 1 122 ? 11.999 17.898 22.616 1.00 18.66 122 ILE A CA 1
ATOM 718 C C . ILE A 1 122 ? 12.575 19.226 23.133 1.00 19.52 122 ILE A C 1
ATOM 719 O O . ILE A 1 122 ? 12.622 20.213 22.408 1.00 21.03 122 ILE A O 1
ATOM 724 N N . ASN A 1 123 ? 12.992 19.216 24.383 1.00 21.38 123 ASN A N 1
ATOM 725 C CA . ASN A 1 123 ? 13.501 20.450 24.995 1.00 22.24 123 ASN A CA 1
ATOM 726 C C . ASN A 1 123 ? 14.753 20.963 24.337 1.00 23.07 123 ASN A C 1
ATOM 727 O O . ASN A 1 123 ? 14.949 22.192 24.275 1.00 24.92 123 ASN A O 1
ATOM 732 N N . GLU A 1 124 ? 15.585 20.067 23.815 1.00 23.47 124 GLU A N 1
ATOM 733 C CA . GLU A 1 124 ? 16.828 20.491 23.148 1.00 23.92 124 GLU A CA 1
ATOM 734 C C . GLU A 1 124 ? 16.559 21.085 21.751 1.00 23.59 124 GLU A C 1
ATOM 735 O O . GLU A 1 124 ? 17.380 21.849 21.220 1.00 23.44 124 GLU A O 1
ATOM 741 N N . THR A 1 125 ? 15.401 20.757 21.156 1.00 22.66 125 THR A N 1
ATOM 742 C CA . THR A 1 125 ? 15.184 21.066 19.730 1.00 21.31 125 THR A CA 1
ATOM 743 C C . THR A 1 125 ? 13.945 21.889 19.383 1.00 21.64 125 THR A C 1
ATOM 744 O O . THR A 1 125 ? 13.796 22.352 18.238 1.00 20.90 125 THR A O 1
ATOM 748 N N . LYS A 1 126 ? 13.032 22.050 20.337 1.00 21.60 126 LYS A N 1
ATOM 749 C CA . LYS A 1 126 ? 11.738 22.679 20.062 1.00 23.52 126 LYS A CA 1
ATOM 750 C C . LYS A 1 126 ? 11.877 24.090 19.466 1.00 23.80 126 LYS A C 1
ATOM 751 O O . LYS A 1 126 ? 11.090 24.468 18.610 1.00 24.07 126 LYS A O 1
ATOM 757 N N . GLU A 1 127 ? 12.916 24.838 19.847 1.00 24.53 127 GLU A N 1
ATOM 758 C CA . GLU A 1 127 ? 13.079 26.194 19.244 1.00 27.00 127 GLU A CA 1
ATOM 759 C C . GLU A 1 127 ? 13.268 26.149 17.707 1.00 25.10 127 GLU A C 1
ATOM 760 O O . GLU A 1 127 ? 13.009 27.142 16.977 1.00 25.15 127 GLU A O 1
ATOM 766 N N . TYR A 1 128 ? 13.692 24.982 17.218 1.00 23.50 128 TYR A N 1
ATOM 767 C CA . TYR A 1 128 ? 13.997 24.804 15.808 1.00 22.90 128 TYR A CA 1
ATOM 768 C C . TYR A 1 128 ? 12.986 23.977 15.003 1.00 22.58 128 TYR A C 1
ATOM 769 O O . TYR A 1 128 ? 13.206 23.739 13.807 1.00 21.65 128 TYR A O 1
ATOM 778 N N . ALA A 1 129 ? 11.909 23.538 15.652 1.00 21.52 129 ALA A N 1
ATOM 779 C CA . ALA A 1 129 ? 10.984 22.551 15.061 1.00 19.66 129 ALA A CA 1
ATOM 780 C C . ALA A 1 129 ? 9.639 23.151 14.620 1.00 19.65 129 ALA A C 1
ATOM 781 O O . ALA A 1 129 ? 8.920 23.738 15.422 1.00 20.33 129 ALA A O 1
ATOM 783 N N . LEU A 1 130 ? 9.307 23.012 13.349 1.00 17.62 130 LEU A N 1
ATOM 784 C CA . LEU A 1 130 ? 7.946 23.291 12.876 1.00 16.86 130 LEU A CA 1
ATOM 785 C C . LEU A 1 130 ? 6.977 22.212 13.401 1.00 17.39 130 LEU A C 1
ATOM 786 O O . LEU A 1 130 ? 5.819 22.483 13.674 1.00 17.88 130 LEU A O 1
ATOM 791 N N . ALA A 1 131 ? 7.490 20.987 13.532 1.00 15.85 131 ALA A N 1
ATOM 792 C CA . ALA A 1 131 ? 6.634 19.860 13.957 1.00 15.33 131 ALA A CA 1
ATOM 793 C C . ALA A 1 131 ? 7.516 18.747 14.521 1.00 15.72 131 ALA A C 1
ATOM 794 O O . ALA A 1 131 ? 8.742 18.781 14.316 1.00 16.33 131 ALA A O 1
ATOM 796 N N . TYR A 1 132 ? 6.890 17.773 15.205 1.00 14.17 132 TYR A N 1
ATOM 797 C CA . TYR A 1 132 ? 7.528 16.490 15.569 1.00 13.93 132 TYR A CA 1
ATOM 798 C C . TYR A 1 132 ? 6.744 15.358 14.935 1.00 14.52 132 TYR A C 1
ATOM 799 O O . TYR A 1 132 ? 5.524 15.413 14.890 1.00 14.57 132 TYR A O 1
ATOM 808 N N . LYS A 1 133 ? 7.478 14.349 14.467 1.00 13.26 133 LYS A N 1
ATOM 809 C CA . LYS A 1 133 ? 6.844 13.148 13.925 1.00 12.33 133 LYS A CA 1
ATOM 810 C C . LYS A 1 133 ? 7.360 11.989 14.765 1.00 12.32 133 LYS A C 1
ATOM 811 O O . LYS A 1 133 ? 8.584 11.777 14.867 1.00 12.35 133 LYS A O 1
ATOM 817 N N . MET A 1 134 ? 6.434 11.228 15.358 1.00 12.58 134 MET A N 1
ATOM 818 C CA . MET A 1 134 ? 6.767 10.073 16.189 1.00 13.41 134 MET A CA 1
ATOM 819 C C . MET A 1 134 ? 6.361 8.826 15.439 1.00 13.98 134 MET A C 1
ATOM 820 O O . MET A 1 134 ? 5.221 8.707 15.075 1.00 13.99 134 MET A O 1
ATOM 825 N N . ASN A 1 135 ? 7.307 7.915 15.198 1.00 13.44 135 ASN A N 1
ATOM 826 C CA . ASN A 1 135 ? 6.952 6.711 14.472 1.00 13.60 135 ASN A CA 1
ATOM 827 C C . ASN A 1 135 ? 6.469 5.660 15.470 1.00 13.22 135 ASN A C 1
ATOM 828 O O . ASN A 1 135 ? 7.224 5.233 16.334 1.00 13.90 135 ASN A O 1
ATOM 833 N N . PHE A 1 136 ? 5.223 5.200 15.275 1.00 13.38 136 PHE A N 1
ATOM 834 C CA . PHE A 1 136 ? 4.532 4.343 16.218 1.00 13.36 136 PHE A CA 1
ATOM 835 C C . PHE A 1 136 ? 5.330 3.087 16.557 1.00 12.61 136 PHE A C 1
ATOM 836 O O . PHE A 1 136 ? 5.325 2.644 17.701 1.00 13.03 136 PHE A O 1
ATOM 844 N N . ALA A 1 137 ? 5.995 2.535 15.555 1.00 12.58 137 ALA A N 1
ATOM 845 C CA . ALA A 1 137 ? 6.727 1.239 15.704 1.00 12.85 137 ALA A CA 1
ATOM 846 C C . ALA A 1 137 ? 7.711 1.252 16.915 1.00 13.88 137 ALA A C 1
ATOM 847 O O . ALA A 1 137 ? 7.832 0.271 17.661 1.00 14.89 137 ALA A O 1
ATOM 849 N N . PHE A 1 138 ? 8.393 2.387 17.103 1.00 12.21 138 PHE A N 1
ATOM 850 C CA . PHE A 1 138 ? 9.404 2.489 18.194 1.00 14.06 138 PHE A CA 1
ATOM 851 C C . PHE A 1 138 ? 8.843 2.381 19.617 1.00 14.46 138 PHE A C 1
ATOM 852 O O . PHE A 1 138 ? 9.581 2.072 20.571 1.00 15.69 138 PHE A O 1
ATOM 860 N N . TYR A 1 139 ? 7.541 2.632 19.733 1.00 14.85 139 TYR A N 1
ATOM 861 C CA . TYR A 1 139 ? 6.843 2.717 21.037 1.00 13.74 139 TYR A CA 1
ATOM 862 C C . TYR A 1 139 ? 6.124 1.417 21.367 1.00 14.76 139 TYR A C 1
ATOM 863 O O . TYR A 1 139 ? 5.445 1.350 22.386 1.00 16.41 139 TYR A O 1
ATOM 872 N N . LEU A 1 140 ? 6.363 0.398 20.551 1.00 14.78 140 LEU A N 1
ATOM 873 C CA . LEU A 1 140 ? 5.693 -0.917 20.714 1.00 16.81 140 LEU A CA 1
ATOM 874 C C . LEU A 1 140 ? 6.480 -2.119 21.255 1.00 16.90 140 LEU A C 1
ATOM 875 O O . LEU A 1 140 ? 5.861 -3.056 21.736 1.00 18.17 140 LEU A O 1
ATOM 880 N N . PRO A 1 141 ? 7.812 -2.152 21.085 1.00 18.70 141 PRO A N 1
ATOM 881 C CA . PRO A 1 141 ? 8.479 -3.436 21.422 1.00 19.81 141 PRO A CA 1
ATOM 882 C C . PRO A 1 141 ? 8.417 -3.866 22.907 1.00 20.95 141 PRO A C 1
ATOM 883 O O . PRO A 1 141 ? 8.758 -5.014 23.214 1.00 22.08 141 PRO A O 1
ATOM 887 N N . TYR A 1 142 ? 8.012 -2.957 23.790 1.00 21.76 142 TYR A N 1
ATOM 888 C CA . TYR A 1 142 ? 8.035 -3.195 25.255 1.00 23.70 142 TYR A CA 1
ATOM 889 C C . TYR A 1 142 ? 6.626 -3.400 25.776 1.00 24.47 142 TYR A C 1
ATOM 890 O O . TYR A 1 142 ? 6.390 -3.326 26.994 1.00 26.24 142 TYR A O 1
ATOM 899 N N . GLY A 1 143 ? 5.675 -3.598 24.874 1.00 24.76 143 GLY A N 1
ATOM 900 C CA . GLY A 1 143 ? 4.267 -3.661 25.253 1.00 24.20 143 GLY A CA 1
ATOM 901 C C . GLY A 1 143 ? 3.674 -2.327 25.688 1.00 23.98 143 GLY A C 1
ATOM 902 O O . GLY A 1 143 ? 4.054 -1.272 25.192 1.00 25.16 143 GLY A O 1
ATOM 903 N N . SER A 1 144 ? 2.743 -2.352 26.628 1.00 22.06 144 SER A N 1
ATOM 904 C CA . SER A 1 144 ? 1.973 -1.162 26.957 1.00 21.43 144 SER A CA 1
ATOM 905 C C . SER A 1 144 ? 2.840 -0.016 27.502 1.00 20.20 144 SER A C 1
ATOM 906 O O . SER A 1 144 ? 2.475 1.154 27.357 1.00 21.26 144 SER A O 1
ATOM 909 N N . LEU A 1 145 ? 3.993 -0.363 28.084 1.00 20.38 145 LEU A N 1
ATOM 910 C CA . LEU A 1 145 ? 4.965 0.627 28.634 1.00 20.84 145 LEU A CA 1
ATOM 911 C C . LEU A 1 145 ? 5.225 1.739 27.625 1.00 19.94 145 LEU A C 1
ATOM 912 O O . LEU A 1 145 ? 5.081 2.939 27.923 1.00 18.78 145 LEU A O 1
ATOM 917 N N . GLY A 1 146 ? 5.617 1.347 26.417 1.00 18.59 146 GLY A N 1
ATOM 918 C CA . GLY A 1 146 ? 5.916 2.329 25.356 1.00 17.21 146 GLY A CA 1
ATOM 919 C C . GLY A 1 146 ? 4.725 3.154 24.881 1.00 16.25 146 GLY A C 1
ATOM 920 O O . GLY A 1 146 ? 4.893 4.261 24.391 1.00 16.45 146 GLY A O 1
ATOM 921 N N . VAL A 1 147 ? 3.503 2.627 24.982 1.00 16.45 147 VAL A N 1
ATOM 922 C CA . VAL A 1 147 ? 2.317 3.398 24.609 1.00 16.76 147 VAL A CA 1
ATOM 923 C C . VAL A 1 147 ? 2.044 4.500 25.651 1.00 16.62 147 VAL A C 1
ATOM 924 O O . VAL A 1 147 ? 1.601 5.604 25.308 1.00 15.58 147 VAL A O 1
ATOM 928 N N . ASP A 1 148 ? 2.336 4.206 26.936 1.00 16.58 148 ASP A N 1
ATOM 929 C CA . ASP A 1 148 ? 2.233 5.212 27.969 1.00 17.59 148 ASP A CA 1
ATOM 930 C C . ASP A 1 148 ? 3.244 6.334 27.712 1.00 17.16 148 ASP A C 1
ATOM 931 O O . ASP A 1 148 ? 2.903 7.532 27.794 1.00 18.20 148 ASP A O 1
ATOM 936 N N . VAL A 1 149 ? 4.452 5.945 27.331 1.00 16.44 149 VAL A N 1
ATOM 937 C CA . VAL A 1 149 ? 5.470 6.936 26.907 1.00 16.68 149 VAL A CA 1
ATOM 938 C C . VAL A 1 149 ? 4.939 7.795 25.761 1.00 16.39 149 VAL A C 1
ATOM 939 O O . VAL A 1 149 ? 4.993 9.021 25.796 1.00 16.40 149 VAL A O 1
ATOM 943 N N . LEU A 1 150 ? 4.397 7.139 24.732 1.00 15.96 150 LEU A N 1
ATOM 944 C CA . LEU A 1 150 ? 3.870 7.864 23.573 1.00 15.54 150 LEU A CA 1
ATOM 945 C C . LEU A 1 150 ? 2.775 8.853 23.943 1.00 16.02 150 LEU A C 1
ATOM 946 O O . LEU A 1 150 ? 2.768 9.984 23.449 1.00 17.73 150 LEU A O 1
ATOM 951 N N . LYS A 1 151 ? 1.830 8.419 24.791 1.00 16.28 151 LYS A N 1
ATOM 952 C CA . LYS A 1 151 ? 0.839 9.306 25.366 1.00 16.14 151 LYS A CA 1
ATOM 953 C C . LYS A 1 151 ? 1.476 10.535 26.055 1.00 15.82 151 LYS A C 1
ATOM 954 O O . LYS A 1 151 ? 1.044 11.670 25.813 1.00 15.79 151 LYS A O 1
ATOM 960 N N . ASN A 1 152 ? 2.510 10.319 26.874 1.00 16.61 152 ASN A N 1
ATOM 961 C CA . ASN A 1 152 ? 3.173 11.442 27.556 1.00 17.37 152 ASN A CA 1
ATOM 962 C C . ASN A 1 152 ? 3.874 12.396 26.566 1.00 17.77 152 ASN A C 1
ATOM 963 O O . ASN A 1 152 ? 3.809 13.637 26.706 1.00 18.42 152 ASN A O 1
ATOM 968 N N . VAL A 1 153 ? 4.474 11.820 25.526 1.00 17.88 153 VAL A N 1
ATOM 969 C CA . VAL A 1 153 ? 5.073 12.625 24.466 1.00 18.23 153 VAL A CA 1
ATOM 970 C C . VAL A 1 153 ? 4.038 13.499 23.769 1.00 17.29 153 VAL A C 1
ATOM 971 O O . VAL A 1 153 ? 4.215 14.706 23.631 1.00 17.65 153 VAL A O 1
ATOM 975 N N . PHE A 1 154 ? 2.948 12.883 23.287 1.00 16.73 154 PHE A N 1
ATOM 976 C CA . PHE A 1 154 ? 1.912 13.668 22.612 1.00 16.03 154 PHE A CA 1
ATOM 977 C C . PHE A 1 154 ? 1.268 14.689 23.549 1.00 16.48 154 PHE A C 1
ATOM 978 O O . PHE A 1 154 ? 0.966 15.821 23.149 1.00 17.22 154 PHE A O 1
ATOM 986 N N . ASP A 1 155 ? 1.078 14.295 24.801 1.00 18.08 155 ASP A N 1
ATOM 987 C CA . ASP A 1 155 ? 0.500 15.221 25.778 1.00 19.03 155 ASP A CA 1
ATOM 988 C C . ASP A 1 155 ? 1.435 16.417 26.025 1.00 18.84 155 ASP A C 1
ATOM 989 O O . ASP A 1 155 ? 0.951 17.567 26.132 1.00 20.01 155 ASP A O 1
ATOM 994 N N . TYR A 1 156 ? 2.738 16.160 26.085 1.00 19.63 156 TYR A N 1
ATOM 995 C CA . TYR A 1 156 ? 3.733 17.257 26.261 1.00 20.36 156 TYR A CA 1
ATOM 996 C C . TYR A 1 156 ? 3.744 18.204 25.073 1.00 20.95 156 TYR A C 1
ATOM 997 O O . TYR A 1 156 ? 3.668 19.443 25.221 1.00 20.90 156 TYR A O 1
ATOM 1006 N N . LEU A 1 157 ? 3.773 17.636 23.860 1.00 20.49 157 LEU A N 1
ATOM 1007 C CA . LEU A 1 157 ? 3.692 18.433 22.648 1.00 20.72 157 LEU A CA 1
ATOM 1008 C C . LEU A 1 157 ? 2.392 19.217 22.594 1.00 21.66 157 LEU A C 1
ATOM 1009 O O . LEU A 1 157 ? 2.376 20.372 22.154 1.00 22.35 157 LEU A O 1
ATOM 1014 N N . HIS A 1 158 ? 1.300 18.604 23.073 1.00 21.95 158 HIS A N 1
ATOM 1015 C CA . HIS A 1 158 ? 0.032 19.298 23.149 1.00 23.58 158 HIS A CA 1
ATOM 1016 C C . HIS A 1 158 ? 0.132 20.490 24.149 1.00 23.95 158 HIS A C 1
ATOM 1017 O O . HIS A 1 158 ? -0.356 21.576 23.872 1.00 24.17 158 HIS A O 1
ATOM 1024 N N . HIS A 1 159 ? 0.781 20.258 25.282 1.00 25.18 159 HIS A N 1
ATOM 1025 C CA . HIS A 1 159 ? 1.062 21.294 26.295 1.00 25.99 159 HIS A CA 1
ATOM 1026 C C . HIS A 1 159 ? 1.839 22.468 25.684 1.00 25.93 159 HIS A C 1
ATOM 1027 O O . HIS A 1 159 ? 1.525 23.645 25.940 1.00 26.06 159 HIS A O 1
ATOM 1034 N N . LEU A 1 160 ? 2.840 22.144 24.865 1.00 25.23 160 LEU A N 1
ATOM 1035 C CA . LEU A 1 160 ? 3.692 23.137 24.193 1.00 24.71 160 LEU A CA 1
ATOM 1036 C C . LEU A 1 160 ? 3.042 23.731 22.933 1.00 24.74 160 LEU A C 1
ATOM 1037 O O . LEU A 1 160 ? 3.522 24.718 22.370 1.00 25.44 160 LEU A O 1
ATOM 1042 N N . ASN A 1 161 ? 1.936 23.123 22.507 1.00 25.04 161 ASN A N 1
ATOM 1043 C CA . ASN A 1 161 ? 1.214 23.429 21.261 1.00 23.98 161 ASN A CA 1
ATOM 1044 C C . ASN A 1 161 ? 2.059 23.309 19.990 1.00 24.28 161 ASN A C 1
ATOM 1045 O O . ASN A 1 161 ? 1.806 24.023 19.000 1.00 25.70 161 ASN A O 1
ATOM 1050 N N . VAL A 1 162 ? 3.028 22.396 19.990 1.00 21.28 162 VAL A N 1
ATOM 1051 C CA . VAL A 1 162 ? 3.833 22.170 18.785 1.00 20.50 162 VAL A CA 1
ATOM 1052 C C . VAL A 1 162 ? 3.110 21.129 17.890 1.00 20.25 162 VAL A C 1
ATOM 1053 O O . VAL A 1 162 ? 2.624 20.155 18.455 1.00 19.71 162 VAL A O 1
ATOM 1057 N N . PRO A 1 163 ? 3.018 21.378 16.551 1.00 19.45 163 PRO A N 1
ATOM 1058 C CA . PRO A 1 163 ? 2.351 20.473 15.594 1.00 18.83 163 PRO A CA 1
ATOM 1059 C C . PRO A 1 163 ? 2.906 19.064 15.688 1.00 18.81 163 PRO A C 1
ATOM 1060 O O . PRO A 1 163 ? 4.095 18.866 15.938 1.00 18.41 163 PRO A O 1
ATOM 1064 N N . THR A 1 164 ? 2.008 18.096 15.591 1.00 16.98 164 THR A N 1
ATOM 1065 C CA . THR A 1 164 ? 2.407 16.713 15.802 1.00 16.78 164 THR A CA 1
ATOM 1066 C C . THR A 1 164 ? 1.952 15.790 14.685 1.00 15.83 164 THR A C 1
ATOM 1067 O O . THR A 1 164 ? 0.887 15.999 14.088 1.00 17.76 164 THR A O 1
ATOM 1071 N N . ILE A 1 165 ? 2.764 14.751 14.417 1.00 14.90 165 ILE A N 1
ATOM 1072 C CA . ILE A 1 165 ? 2.423 13.765 13.385 1.00 14.29 165 ILE A CA 1
ATOM 1073 C C . ILE A 1 165 ? 2.714 12.377 13.933 1.00 12.73 165 ILE A C 1
ATOM 1074 O O . ILE A 1 165 ? 3.769 12.168 14.504 1.00 13.39 165 ILE A O 1
ATOM 1079 N N . LEU A 1 166 ? 1.755 11.470 13.823 1.00 12.97 166 LEU A N 1
ATOM 1080 C CA . LEU A 1 166 ? 2.027 10.079 14.217 1.00 12.92 166 LEU A CA 1
ATOM 1081 C C . LEU A 1 166 ? 2.278 9.329 12.927 1.00 12.50 166 LEU A C 1
ATOM 1082 O O . LEU A 1 166 ? 1.383 9.235 12.095 1.00 12.83 166 LEU A O 1
ATOM 1087 N N . ASP A 1 167 ? 3.454 8.741 12.795 1.00 13.03 167 ASP A N 1
ATOM 1088 C CA . ASP A 1 167 ? 3.788 7.977 11.589 1.00 12.25 167 ASP A CA 1
ATOM 1089 C C . ASP A 1 167 ? 3.352 6.546 11.876 1.00 13.13 167 ASP A C 1
ATOM 1090 O O . ASP A 1 167 ? 4.046 5.769 12.566 1.00 13.93 167 ASP A O 1
ATOM 1095 N N . ILE A 1 168 ? 2.141 6.264 11.460 1.00 13.85 168 ILE A N 1
ATOM 1096 C CA . ILE A 1 168 ? 1.483 4.975 11.683 1.00 14.74 168 ILE A CA 1
ATOM 1097 C C . ILE A 1 168 ? 1.167 4.220 10.367 1.00 15.51 168 ILE A C 1
ATOM 1098 O O . ILE A 1 168 ? 0.931 2.994 10.398 1.00 16.97 168 ILE A O 1
ATOM 1103 N N A LYS A 1 169 ? 1.151 4.929 9.236 0.50 15.09 169 LYS A N 1
ATOM 1104 N N B LYS A 1 169 ? 1.222 4.922 9.230 0.50 15.15 169 LYS A N 1
ATOM 1105 C CA A LYS A 1 169 ? 0.966 4.308 7.921 0.50 14.89 169 LYS A CA 1
ATOM 1106 C CA B LYS A 1 169 ? 0.927 4.349 7.911 0.50 14.85 169 LYS A CA 1
ATOM 1107 C C A LYS A 1 169 ? -0.331 3.480 7.888 0.50 15.80 169 LYS A C 1
ATOM 1108 C C B LYS A 1 169 ? -0.296 3.443 8.007 0.50 15.66 169 LYS A C 1
ATOM 1109 O O A LYS A 1 169 ? -0.391 2.395 7.288 0.50 15.19 169 LYS A O 1
ATOM 1110 O O B LYS A 1 169 ? -0.268 2.266 7.649 0.50 14.58 169 LYS A O 1
ATOM 1121 N N . MET A 1 170 ?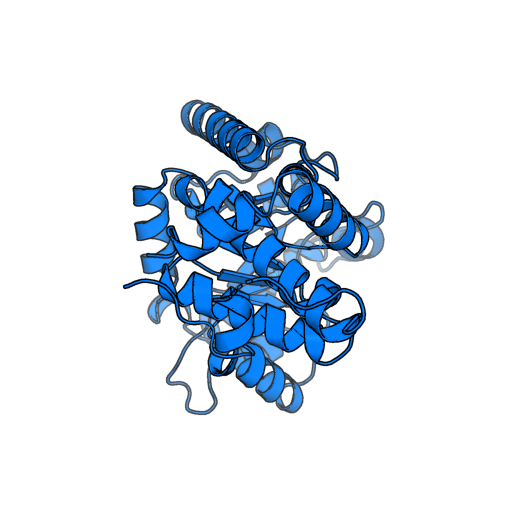 -1.368 4.016 8.531 1.00 15.60 170 MET A N 1
ATOM 1122 C CA . MET A 1 170 ? -2.561 3.248 8.822 1.00 19.41 170 MET A CA 1
ATOM 1123 C C . MET A 1 170 ? -3.279 2.849 7.515 1.00 16.75 170 MET A C 1
ATOM 1124 O O . MET A 1 170 ? -3.347 3.613 6.552 1.00 15.74 170 MET A O 1
ATOM 1129 N N . ASN A 1 171 ? -3.808 1.631 7.507 1.00 15.85 171 ASN A N 1
ATOM 1130 C CA . ASN A 1 171 ? -4.577 1.187 6.376 1.00 15.78 171 ASN A CA 1
ATOM 1131 C C . ASN A 1 171 ? -5.498 0.029 6.740 1.00 15.89 171 ASN A C 1
ATOM 1132 O O . ASN A 1 171 ? -5.025 -0.995 7.212 1.00 19.08 171 ASN A O 1
ATOM 1137 N N . ASP A 1 172 ? -6.799 0.215 6.511 1.00 15.54 172 ASP A N 1
ATOM 1138 C CA . ASP A 1 172 ? -7.768 -0.876 6.760 1.00 14.12 172 ASP A CA 1
ATOM 1139 C C . ASP A 1 172 ? -9.129 -0.510 6.179 1.00 15.08 172 ASP A C 1
ATOM 1140 O O . ASP A 1 172 ? -9.281 0.545 5.562 1.00 15.07 172 ASP A O 1
ATOM 1145 N N . ILE A 1 173 ? -10.117 -1.372 6.437 1.00 14.73 173 ILE A N 1
ATOM 1146 C CA . ILE A 1 173 ? -11.472 -1.060 6.001 1.00 14.22 173 ILE A CA 1
ATOM 1147 C C . ILE A 1 173 ? -12.075 -0.001 6.907 1.00 15.28 173 ILE A C 1
ATOM 1148 O O . ILE A 1 173 ? -11.656 0.171 8.054 1.00 15.05 173 ILE A O 1
ATOM 1153 N N . GLY A 1 174 ? -13.115 0.671 6.446 1.00 16.56 174 GLY A N 1
ATOM 1154 C CA . GLY A 1 174 ? -13.695 1.783 7.232 1.00 17.84 174 GLY A CA 1
ATOM 1155 C C . GLY A 1 174 ? -14.012 1.485 8.682 1.00 17.19 174 GLY A C 1
ATOM 1156 O O . GLY A 1 174 ? -13.653 2.249 9.555 1.00 17.66 174 GLY A O 1
ATOM 1157 N N . ASN A 1 175 ? -14.680 0.359 8.955 1.00 16.61 175 ASN A N 1
ATOM 1158 C CA . ASN A 1 175 ? -15.047 0.053 10.330 1.00 16.83 175 ASN A CA 1
ATOM 1159 C C . ASN A 1 175 ? -13.833 0.006 11.245 1.00 16.74 175 ASN A C 1
ATOM 1160 O O . ASN A 1 175 ? -13.877 0.490 12.397 1.00 17.72 175 ASN A O 1
ATOM 1165 N N . THR A 1 176 ? -12.754 -0.606 10.753 1.00 15.84 176 THR A N 1
ATOM 1166 C CA . THR A 1 176 ? -11.546 -0.720 11.550 1.00 15.76 176 THR A CA 1
ATOM 1167 C C . THR A 1 176 ? -10.856 0.651 11.677 1.00 15.81 176 THR A C 1
ATOM 1168 O O . THR A 1 176 ? -10.422 1.025 12.771 1.00 14.91 176 THR A O 1
ATOM 1172 N N . VAL A 1 177 ? -10.784 1.366 10.569 1.00 16.88 177 VAL A N 1
ATOM 1173 C CA . VAL A 1 177 ? -10.176 2.728 10.521 1.00 17.68 177 VAL A CA 1
ATOM 1174 C C . VAL A 1 177 ? -10.774 3.643 11.627 1.00 17.64 177 VAL A C 1
ATOM 1175 O O . VAL A 1 177 ? -10.060 4.468 12.232 1.00 16.99 177 VAL A O 1
ATOM 1179 N N . LYS A 1 178 ? -12.080 3.518 11.905 1.00 18.34 178 LYS A N 1
ATOM 1180 C CA . LYS A 1 178 ? -12.678 4.316 12.993 1.00 19.19 178 LYS A CA 1
ATOM 1181 C C . LYS A 1 178 ? -11.940 4.161 14.340 1.00 18.29 178 LYS A C 1
ATOM 1182 O O . LYS A 1 178 ? -11.778 5.126 15.120 1.00 18.21 178 LYS A O 1
ATOM 1188 N N . HIS A 1 179 ? -11.456 2.941 14.607 1.00 16.67 179 HIS A N 1
ATOM 1189 C CA . HIS A 1 179 ? -10.722 2.679 15.829 1.00 16.33 179 HIS A CA 1
ATOM 1190 C C . HIS A 1 179 ? -9.306 3.286 15.790 1.00 16.05 179 HIS A C 1
ATOM 1191 O O . HIS A 1 179 ? -8.872 3.847 16.781 1.00 16.64 179 HIS A O 1
ATOM 1198 N N . TYR A 1 180 ? -8.628 3.225 14.636 1.00 15.94 180 TYR A N 1
ATOM 1199 C CA . TYR A 1 180 ? -7.383 3.955 14.505 1.00 16.26 180 TYR A CA 1
ATOM 1200 C C . TYR A 1 180 ? -7.630 5.459 14.745 1.00 16.17 180 TYR A C 1
ATOM 1201 O O . TYR A 1 180 ? -6.881 6.108 15.494 1.00 16.05 180 TYR A O 1
ATOM 1210 N N . ARG A 1 181 ? -8.686 6.006 14.143 1.00 15.71 181 ARG A N 1
ATOM 1211 C CA . ARG A 1 181 ? -9.037 7.422 14.348 1.00 16.75 181 ARG A CA 1
ATOM 1212 C C . ARG A 1 181 ? -9.167 7.788 15.845 1.00 17.23 181 ARG A C 1
ATOM 1213 O O . ARG A 1 181 ? -8.652 8.818 16.286 1.00 16.38 181 ARG A O 1
ATOM 1221 N N . LYS A 1 182 ? -9.882 6.969 16.604 1.00 16.98 182 LYS A N 1
ATOM 1222 C CA . LYS A 1 182 ? -10.036 7.199 18.049 1.00 18.04 182 LYS A CA 1
ATOM 1223 C C . LYS A 1 182 ? -8.676 7.268 18.785 1.00 17.38 182 LYS A C 1
ATOM 1224 O O . LYS A 1 182 ? -8.405 8.195 19.556 1.00 18.32 182 LYS A O 1
ATOM 1230 N N . PHE A 1 183 ? -7.828 6.270 18.570 1.00 14.94 183 PHE A N 1
ATOM 1231 C CA . PHE A 1 183 ? -6.500 6.305 19.140 1.00 15.29 183 PHE A CA 1
ATOM 1232 C C . PHE A 1 183 ? -5.676 7.543 18.725 1.00 15.29 183 PHE A C 1
ATOM 1233 O O . PHE A 1 183 ? -5.093 8.216 19.566 1.00 14.87 183 PHE A O 1
ATOM 1241 N N . ILE A 1 184 ? -5.620 7.794 17.422 1.00 15.09 184 ILE A N 1
ATOM 1242 C CA . ILE A 1 184 ? -4.736 8.850 16.898 1.00 15.24 184 ILE A CA 1
ATOM 1243 C C . ILE A 1 184 ? -5.202 10.232 17.274 1.00 15.41 184 ILE A C 1
ATOM 1244 O O . ILE A 1 184 ? -4.392 11.080 17.724 1.00 15.13 184 ILE A O 1
ATOM 1249 N N . PHE A 1 185 ? -6.503 10.464 17.111 1.00 17.36 185 PHE A N 1
ATOM 1250 C CA . PHE A 1 185 ? -7.045 11.816 17.233 1.00 18.10 185 PHE A CA 1
ATOM 1251 C C . PHE A 1 185 ? -7.754 12.124 18.553 1.00 20.53 185 PHE A C 1
ATOM 1252 O O . PHE A 1 185 ? -7.701 13.277 19.009 1.00 21.40 185 PHE A O 1
ATOM 1260 N N . ASP A 1 186 ? -8.423 11.129 19.146 1.00 20.12 186 ASP A N 1
ATOM 1261 C CA . ASP A 1 186 ? -9.088 11.355 20.447 1.00 20.99 186 ASP A CA 1
ATOM 1262 C C . ASP A 1 186 ? -8.122 11.109 21.582 1.00 20.51 186 ASP A C 1
ATOM 1263 O O . ASP A 1 186 ? -8.056 11.913 22.524 1.00 21.20 186 ASP A O 1
ATOM 1268 N N . TYR A 1 187 ? -7.369 10.004 21.523 1.00 18.51 187 TYR A N 1
ATOM 1269 C CA . TYR A 1 187 ? -6.541 9.599 22.653 1.00 19.24 187 TYR A CA 1
ATOM 1270 C C . TYR A 1 187 ? -5.236 10.400 22.662 1.00 18.96 187 TYR A C 1
ATOM 1271 O O . TYR A 1 187 ? -4.886 11.087 23.652 1.00 19.17 187 TYR A O 1
ATOM 1280 N N . LEU A 1 188 ? -4.499 10.286 21.562 1.00 18.16 188 LEU A N 1
ATOM 1281 C CA . LEU A 1 188 ? -3.239 11.038 21.445 1.00 16.98 188 LEU A CA 1
ATOM 1282 C C . LEU A 1 188 ? -3.430 12.501 21.119 1.00 16.91 188 LEU A C 1
ATOM 1283 O O . LEU A 1 188 ? -2.501 13.263 21.336 1.00 17.50 188 LEU A O 1
ATOM 1288 N N . ARG A 1 189 ? -4.592 12.887 20.578 1.00 16.58 189 ARG A N 1
ATOM 1289 C CA . ARG A 1 189 ? -4.876 14.271 20.157 1.00 18.17 189 ARG A CA 1
ATOM 1290 C C . ARG A 1 189 ? -3.812 14.739 19.155 1.00 18.93 189 ARG A C 1
ATOM 1291 O O . ARG A 1 189 ? -3.358 15.888 19.168 1.00 18.75 189 ARG A O 1
ATOM 1299 N N . SER A 1 190 ? -3.360 13.810 18.326 1.00 18.05 190 SER A N 1
ATOM 1300 C CA . SER A 1 190 ? -2.425 14.184 17.275 1.00 18.29 190 SER A CA 1
ATOM 1301 C C . SER A 1 190 ? -3.022 15.189 16.281 1.00 18.79 190 SER A C 1
ATOM 1302 O O . SER A 1 190 ? -4.232 15.213 16.002 1.00 18.99 190 SER A O 1
ATOM 1305 N N . ASP A 1 191 ? -2.158 16.014 15.696 1.00 19.21 191 ASP A N 1
ATOM 1306 C CA . ASP A 1 191 ? -2.597 16.902 14.639 1.00 18.27 191 ASP A CA 1
ATOM 1307 C C . ASP A 1 191 ? -2.761 16.177 13.308 1.00 18.30 191 ASP A C 1
ATOM 1308 O O . ASP A 1 191 ? -3.605 16.530 12.513 1.00 18.51 191 ASP A O 1
ATOM 1313 N N . SER A 1 192 ? -1.973 15.113 13.083 1.00 16.60 192 SER A N 1
ATOM 1314 C CA . SER A 1 192 ? -2.032 14.460 11.790 1.00 15.19 192 SER A CA 1
ATOM 1315 C C . SER A 1 192 ? -1.433 13.069 11.962 1.00 14.64 192 SER A C 1
ATOM 1316 O O . SER A 1 192 ? -0.888 12.724 13.013 1.00 14.11 192 SER A O 1
ATOM 1319 N N . CYS A 1 193 ? -1.612 12.274 10.939 1.00 14.25 193 CYS A N 1
ATOM 1320 C CA . CYS A 1 193 ? -0.968 10.974 10.906 1.00 14.35 193 CYS A CA 1
ATOM 1321 C C . CYS A 1 193 ? -0.593 10.626 9.476 1.00 14.91 193 CYS A C 1
ATOM 1322 O O . CYS A 1 193 ? -0.870 11.415 8.565 1.00 16.62 193 CYS A O 1
ATOM 1325 N N . THR A 1 194 ? 0.069 9.472 9.286 1.00 13.65 194 THR A N 1
ATOM 1326 C CA . THR A 1 194 ? 0.312 9.011 7.898 1.00 12.81 194 THR A CA 1
ATOM 1327 C C . THR A 1 194 ? -0.601 7.842 7.595 1.00 12.92 194 THR A C 1
ATOM 1328 O O . THR A 1 194 ? -1.042 7.128 8.514 1.00 13.67 194 THR A O 1
ATOM 1332 N N . ALA A 1 195 ? -0.871 7.634 6.314 1.00 13.12 195 ALA A N 1
ATOM 1333 C CA . ALA A 1 195 ? -1.814 6.589 5.878 1.00 12.90 195 ALA A CA 1
ATOM 1334 C C . ALA A 1 195 ? -1.339 5.997 4.597 1.00 12.87 195 ALA A C 1
ATOM 1335 O O . ALA A 1 195 ? -0.607 6.638 3.868 1.00 14.87 195 ALA A O 1
ATOM 1337 N N . ASN A 1 196 ? -1.680 4.721 4.377 1.00 14.35 196 ASN A N 1
ATOM 1338 C CA . ASN A 1 196 ? -1.264 4.006 3.175 1.00 15.15 196 ASN A CA 1
ATOM 1339 C C . ASN A 1 196 ? -2.571 3.654 2.474 1.00 15.07 196 ASN A C 1
ATOM 1340 O O . ASN A 1 196 ? -3.425 2.993 3.063 1.00 14.28 196 ASN A O 1
ATOM 1345 N N . ILE A 1 197 ? -2.735 4.093 1.227 1.00 14.59 197 ILE A N 1
ATOM 1346 C CA . ILE A 1 197 ? -4.028 3.978 0.574 1.00 17.53 197 ILE A CA 1
ATOM 1347 C C . ILE A 1 197 ? -4.063 2.879 -0.495 1.00 17.18 197 ILE A C 1
ATOM 1348 O O . ILE A 1 197 ? -4.889 2.919 -1.412 1.00 17.16 197 ILE A O 1
ATOM 1353 N N . TYR A 1 198 ? -3.204 1.856 -0.342 1.00 16.84 198 TYR A N 1
ATOM 1354 C CA . TYR A 1 198 ? -3.233 0.738 -1.293 1.00 17.74 198 TYR A CA 1
ATOM 1355 C C . TYR A 1 198 ? -4.655 0.168 -1.418 1.00 17.81 198 TYR A C 1
ATOM 1356 O O . TYR A 1 198 ? -5.075 -0.235 -2.508 1.00 19.49 198 TYR A O 1
ATOM 1365 N N . MET A 1 199 ? -5.401 0.179 -0.319 1.00 18.24 199 MET A N 1
ATOM 1366 C CA . MET A 1 199 ? -6.768 -0.340 -0.310 1.00 20.32 199 MET A CA 1
ATOM 1367 C C . MET A 1 199 ? -7.782 0.495 -1.133 1.00 18.79 199 MET A C 1
ATOM 1368 O O . MET A 1 199 ? -8.762 -0.033 -1.606 1.00 20.56 199 MET A O 1
ATOM 1373 N N . GLY A 1 200 ? -7.507 1.777 -1.304 1.00 18.23 200 GLY A N 1
ATOM 1374 C CA . GLY A 1 200 ? -8.447 2.708 -1.951 1.00 18.51 200 GLY A CA 1
ATOM 1375 C C . GLY A 1 200 ? -8.518 3.995 -1.161 1.00 18.28 200 GLY A C 1
ATOM 1376 O O . GLY A 1 200 ? -7.997 4.091 -0.036 1.00 19.38 200 GLY A O 1
ATOM 1377 N N . THR A 1 201 ? -9.208 4.978 -1.733 1.00 17.61 201 THR A N 1
ATOM 1378 C CA . THR A 1 201 ? -9.322 6.297 -1.095 1.00 17.85 201 THR A CA 1
ATOM 1379 C C . THR A 1 201 ? -10.567 6.479 -0.191 1.00 17.45 201 THR A C 1
ATOM 1380 O O . THR A 1 201 ? -10.616 7.403 0.591 1.00 18.56 201 THR A O 1
ATOM 1384 N N . GLN A 1 202 ? -11.536 5.575 -0.272 1.00 18.14 202 GLN A N 1
ATOM 1385 C CA . GLN A 1 202 ? -12.702 5.658 0.576 1.00 18.71 202 GLN A CA 1
ATOM 1386 C C . GLN A 1 202 ? -12.303 5.628 2.053 1.00 18.45 202 GLN A C 1
ATOM 1387 O O . GLN A 1 202 ? -12.986 6.217 2.896 1.00 17.04 202 GLN A O 1
ATOM 1393 N N . MET A 1 203 ? -11.188 4.949 2.369 1.00 17.09 203 MET A N 1
ATOM 1394 C CA . MET A 1 203 ? -10.725 4.882 3.761 1.00 20.09 203 MET A CA 1
ATOM 1395 C C . MET A 1 203 ? -10.500 6.291 4.339 1.00 17.36 203 MET A C 1
ATOM 1396 O O . MET A 1 203 ? -10.627 6.507 5.550 1.00 17.52 203 MET A O 1
ATOM 1401 N N . LEU A 1 204 ? -10.164 7.249 3.471 1.00 17.85 204 LEU A N 1
ATOM 1402 C CA . LEU A 1 204 ? -9.939 8.630 3.944 1.00 17.38 204 LEU A CA 1
ATOM 1403 C C . LEU A 1 204 ? -11.152 9.226 4.660 1.00 18.74 204 LEU A C 1
ATOM 1404 O O . LEU A 1 204 ? -11.010 10.010 5.613 1.00 17.80 204 LEU A O 1
ATOM 1409 N N . ARG A 1 205 ? -12.333 8.780 4.258 1.00 19.04 205 ARG A N 1
ATOM 1410 C CA . ARG A 1 205 ? -13.568 9.275 4.889 1.00 21.17 205 ARG A CA 1
ATOM 1411 C C . ARG A 1 205 ? -13.625 8.920 6.388 1.00 20.80 205 ARG A C 1
ATOM 1412 O O . ARG A 1 205 ? -14.175 9.675 7.206 1.00 21.65 205 ARG A O 1
ATOM 1420 N N . ASP A 1 206 ? -13.037 7.778 6.777 1.00 18.15 206 ASP A N 1
ATOM 1421 C CA . ASP A 1 206 ? -13.120 7.387 8.161 1.00 19.58 206 ASP A CA 1
ATOM 1422 C C . ASP A 1 206 ? -11.933 7.796 9.015 1.00 17.59 206 ASP A C 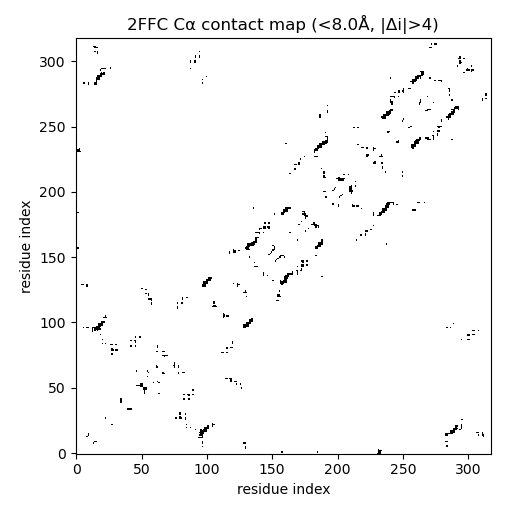1
ATOM 1423 O O . ASP A 1 206 ? -11.986 7.705 10.226 1.00 17.91 206 ASP A O 1
ATOM 1428 N N . ILE A 1 207 ? -10.861 8.282 8.395 1.00 17.58 207 ILE A N 1
ATOM 1429 C CA . ILE A 1 207 ? -9.764 8.815 9.187 1.00 18.17 207 ILE A CA 1
ATOM 1430 C C . ILE A 1 207 ? -9.781 10.341 9.279 1.00 18.56 207 ILE A C 1
ATOM 1431 O O . ILE A 1 207 ? -9.403 10.908 10.315 1.00 17.97 207 ILE A O 1
ATOM 1436 N N . CYS A 1 208 ? -10.253 10.978 8.205 1.00 18.05 208 CYS A N 1
ATOM 1437 C CA . CYS A 1 208 ? -10.254 12.448 8.095 1.00 19.56 208 CYS A CA 1
ATOM 1438 C C . CYS A 1 208 ? -11.516 13.113 8.666 1.00 20.93 208 CYS A C 1
ATOM 1439 O O . CYS A 1 208 ? -11.540 14.318 8.848 1.00 19.29 208 CYS A O 1
ATOM 1442 N N . LEU A 1 209 ? -12.544 12.322 8.954 1.00 21.72 209 LEU A N 1
ATOM 1443 C CA . LEU A 1 209 ? -13.791 12.884 9.490 1.00 25.72 209 LEU A CA 1
ATOM 1444 C C . LEU A 1 209 ? -14.237 12.002 10.640 1.00 28.24 209 LEU A C 1
ATOM 1445 O O . LEU A 1 209 ? -14.040 10.774 10.586 1.00 27.48 209 LEU A O 1
ATOM 1450 N N . ASP A 1 210 ? -14.817 12.599 11.679 1.00 30.71 210 ASP A N 1
ATOM 1451 C CA . ASP A 1 210 ? -15.469 11.760 12.698 1.00 34.14 210 ASP A CA 1
ATOM 1452 C C . ASP A 1 210 ? -16.798 11.188 12.161 1.00 37.08 210 ASP A C 1
ATOM 1453 O O . ASP A 1 210 ? -17.167 11.413 10.996 1.00 36.90 210 ASP A O 1
ATOM 1458 N N . GLU A 1 211 ? -17.487 10.410 12.995 1.00 40.34 211 GLU A N 1
ATOM 1459 C CA . GLU A 1 211 ? -18.734 9.748 12.609 1.00 43.68 211 GLU A CA 1
ATOM 1460 C C . GLU A 1 211 ? -19.793 10.764 12.162 1.00 44.70 211 GLU A C 1
ATOM 1461 O O . GLU A 1 211 ? -20.378 10.658 11.068 1.00 45.07 211 GLU A O 1
ATOM 1467 N N . GLU A 1 212 ? -19.995 11.772 13.012 1.00 46.14 212 GLU A N 1
ATOM 1468 C CA . GLU A 1 212 ? -21.003 12.811 12.804 1.00 47.23 212 GLU A CA 1
ATOM 1469 C C . GLU A 1 212 ? -20.704 13.775 11.644 1.00 47.00 212 GLU A C 1
ATOM 1470 O O . GLU A 1 212 ? -21.547 14.607 11.319 1.00 47.40 212 GLU A O 1
ATOM 1476 N N . CYS A 1 213 ? -19.522 13.668 11.029 1.00 46.47 213 CYS A N 1
ATOM 1477 C CA . CYS A 1 213 ? -19.091 14.599 9.963 1.00 45.99 213 CYS A CA 1
ATOM 1478 C C . CYS A 1 213 ? -18.876 16.026 10.486 1.00 43.83 213 CYS A C 1
ATOM 1479 O O . CYS A 1 213 ? -19.014 16.986 9.723 1.00 44.25 213 CYS A O 1
ATOM 1482 N N . LYS A 1 214 ? -18.543 16.159 11.771 1.00 41.44 214 LYS A N 1
ATOM 1483 C CA . LYS A 1 214 ? -18.395 17.476 12.416 1.00 39.41 214 LYS A CA 1
ATOM 1484 C C . LYS A 1 214 ? -16.977 17.884 12.811 1.00 36.96 214 LYS A C 1
ATOM 1485 O O . LYS A 1 214 ? -16.696 19.075 12.905 1.00 36.24 214 LYS A O 1
ATOM 1491 N N . ARG A 1 215 ? -16.099 16.909 13.060 1.00 3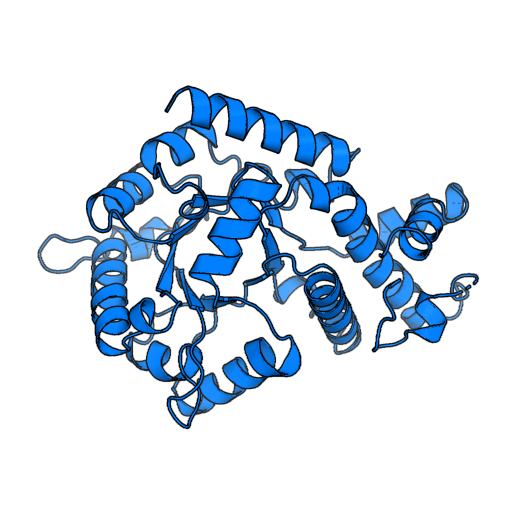3.96 215 ARG A N 1
ATOM 1492 C CA . ARG A 1 215 ? -14.658 17.167 13.229 1.00 31.57 215 ARG A CA 1
ATOM 1493 C C . ARG A 1 215 ? -13.881 16.616 12.032 1.00 27.90 215 ARG A C 1
ATOM 1494 O O . ARG A 1 215 ? -14.258 15.597 11.432 1.00 26.36 215 ARG A O 1
ATOM 1502 N N . TYR A 1 216 ? -12.842 17.355 11.670 1.00 25.21 216 TYR A N 1
ATOM 1503 C CA . TYR A 1 216 ? -12.032 17.108 10.474 1.00 23.16 216 TYR A CA 1
ATOM 1504 C C . TYR A 1 216 ? -10.584 16.935 10.927 1.00 21.84 216 TYR A C 1
ATOM 1505 O O . TYR A 1 216 ? -10.131 17.587 11.875 1.00 20.67 216 TYR A O 1
ATOM 1514 N N . TYR A 1 217 ? -9.876 16.011 10.277 1.00 20.93 217 TYR A N 1
ATOM 1515 C CA . TYR A 1 217 ? -8.495 15.678 10.679 1.00 20.43 217 TYR A CA 1
ATOM 1516 C C . TYR A 1 217 ? -7.629 15.585 9.438 1.00 19.86 217 TYR A C 1
ATOM 1517 O O . TYR A 1 217 ? -8.136 15.232 8.380 1.00 20.52 217 TYR A O 1
ATOM 1526 N N . SER A 1 218 ? -6.335 15.876 9.580 1.00 18.47 218 SER A N 1
ATOM 1527 C CA . SER A 1 218 ? -5.431 15.833 8.427 1.00 16.47 218 SER A CA 1
ATOM 1528 C C . SER A 1 218 ? -4.628 14.554 8.429 1.00 15.96 218 SER A C 1
ATOM 1529 O O . SER A 1 218 ? -4.319 14.029 9.496 1.00 15.26 218 SER A O 1
ATOM 1532 N N . THR A 1 219 ? -4.269 14.087 7.232 1.00 13.52 219 THR A N 1
ATOM 1533 C CA . THR A 1 219 ? -3.352 12.934 7.111 1.00 14.97 219 THR A CA 1
ATOM 1534 C C . THR A 1 219 ? -2.417 13.138 5.936 1.00 16.00 219 THR A C 1
ATOM 1535 O O . THR A 1 219 ? -2.706 13.931 5.034 1.00 16.71 219 THR A O 1
ATOM 1539 N N . PHE A 1 220 ? -1.318 12.382 5.915 1.00 13.89 220 PHE A N 1
ATOM 1540 C CA . PHE A 1 220 ? -0.412 12.409 4.783 1.00 13.61 220 PHE A CA 1
ATOM 1541 C C . PHE A 1 220 ? -0.412 10.991 4.233 1.00 13.66 220 PHE A C 1
ATOM 1542 O O . PHE A 1 220 ? -0.088 10.048 4.974 1.00 13.85 220 PHE A O 1
ATOM 1550 N N . VAL A 1 221 ? -0.724 10.856 2.955 1.00 13.31 221 VAL A N 1
ATOM 1551 C CA . VAL A 1 221 ? -0.781 9.543 2.280 1.00 14.34 221 VAL A CA 1
ATOM 1552 C C . VAL A 1 221 ? 0.565 9.187 1.659 1.00 14.26 221 VAL A C 1
ATOM 1553 O O . VAL A 1 221 ? 1.233 10.037 1.096 1.00 13.88 221 VAL A O 1
ATOM 1557 N N . LEU A 1 222 ? 0.992 7.933 1.787 1.00 13.99 222 LEU A N 1
ATOM 1558 C CA . LEU A 1 222 ? 2.248 7.518 1.194 1.00 14.05 222 LEU A CA 1
ATOM 1559 C C . LEU A 1 222 ? 2.106 7.581 -0.328 1.00 14.10 222 LEU A C 1
ATOM 1560 O O . LEU A 1 222 ? 1.244 6.903 -0.937 1.00 15.39 222 LEU A O 1
ATOM 1565 N N . VAL A 1 223 ? 3.043 8.301 -0.946 1.00 14.08 223 VAL A N 1
ATOM 1566 C CA . VAL A 1 223 ? 3.119 8.393 -2.415 1.00 14.41 223 VAL A CA 1
ATOM 1567 C C . VAL A 1 223 ? 4.438 7.798 -2.936 1.00 14.66 223 VAL A C 1
ATOM 1568 O O . VAL A 1 223 ? 4.399 6.836 -3.688 1.00 14.69 223 VAL A O 1
ATOM 1572 N N . LYS A 1 224 ? 5.568 8.323 -2.451 1.00 14.50 224 LYS A N 1
ATOM 1573 C CA . LYS A 1 224 ? 6.898 7.829 -2.846 1.00 14.53 224 LYS A CA 1
ATOM 1574 C C . LYS A 1 224 ? 7.726 7.692 -1.588 1.00 14.99 224 LYS A C 1
ATOM 1575 O O . LYS A 1 224 ? 7.839 8.619 -0.805 1.00 16.87 224 LYS A O 1
ATOM 1581 N N . THR A 1 225 ? 8.304 6.524 -1.411 1.00 12.90 225 THR A N 1
ATOM 1582 C CA . THR A 1 225 ? 9.039 6.201 -0.181 1.00 13.89 225 THR A CA 1
ATOM 1583 C C . THR A 1 225 ? 10.566 6.103 -0.421 1.00 14.80 225 THR A C 1
ATOM 1584 O O . THR A 1 225 ? 11.037 6.117 -1.569 1.00 15.78 225 THR A O 1
ATOM 1588 N N . THR A 1 226 ? 11.322 6.158 0.677 1.00 14.37 226 THR A N 1
ATOM 1589 C CA . THR A 1 226 ? 12.773 6.379 0.628 1.00 14.81 226 THR A CA 1
ATOM 1590 C C . THR A 1 226 ? 13.563 5.092 0.450 1.00 16.03 226 THR A C 1
ATOM 1591 O O . THR A 1 226 ? 14.786 5.152 0.204 1.00 17.04 226 THR A O 1
ATOM 1595 N N . ASN A 1 227 ? 12.909 3.937 0.598 1.00 14.82 227 ASN A N 1
ATOM 1596 C CA . ASN A 1 227 ? 13.645 2.651 0.508 1.00 16.25 227 ASN A CA 1
ATOM 1597 C C . ASN A 1 227 ? 14.158 2.394 -0.920 1.00 17.02 227 ASN A C 1
ATOM 1598 O O . ASN A 1 227 ? 13.564 2.815 -1.911 1.00 17.50 227 ASN A O 1
ATOM 1603 N N . ALA A 1 228 ? 15.242 1.618 -1.016 1.00 18.94 228 ALA A N 1
ATOM 1604 C CA . ALA A 1 228 ? 15.930 1.428 -2.285 1.00 19.21 228 ALA A CA 1
ATOM 1605 C C . ALA A 1 228 ? 15.047 0.830 -3.382 1.00 19.99 228 ALA A C 1
ATOM 1606 O O . ALA A 1 228 ? 15.180 1.209 -4.529 1.00 20.22 228 ALA A O 1
ATOM 1608 N N . ASP A 1 229 ? 14.140 -0.087 -3.029 1.00 18.90 229 ASP A N 1
ATOM 1609 C CA . ASP A 1 229 ? 13.327 -0.765 -4.048 1.00 19.58 229 ASP A CA 1
ATOM 1610 C C . ASP A 1 229 ? 11.958 -0.132 -4.202 1.00 18.30 229 ASP A C 1
ATOM 1611 O O . ASP A 1 229 ? 11.013 -0.796 -4.659 1.00 16.65 229 ASP A O 1
ATOM 1616 N N . SER A 1 230 ? 11.849 1.152 -3.837 1.00 17.44 230 SER A N 1
ATOM 1617 C CA . SER A 1 230 ? 10.499 1.788 -3.821 1.00 18.21 230 SER A CA 1
ATOM 1618 C C . SER A 1 230 ? 9.885 1.912 -5.215 1.00 18.16 230 SER A C 1
ATOM 1619 O O . SER A 1 230 ? 8.670 2.102 -5.353 1.00 18.97 230 SER A O 1
ATOM 1622 N N . HIS A 1 231 ? 10.711 1.802 -6.250 1.00 18.07 231 HIS A N 1
ATOM 1623 C CA . HIS A 1 231 ? 10.192 1.956 -7.615 1.00 19.07 231 HIS A CA 1
ATOM 1624 C C . HIS A 1 231 ? 9.375 0.739 -8.073 1.00 18.54 231 HIS A C 1
ATOM 1625 O O . HIS A 1 231 ? 8.637 0.838 -9.050 1.00 19.07 231 HIS A O 1
ATOM 1632 N N . ILE A 1 232 ? 9.541 -0.408 -7.415 1.00 18.97 232 ILE A N 1
ATOM 1633 C CA . ILE A 1 232 ? 8.969 -1.650 -7.941 1.00 20.35 232 ILE A CA 1
ATOM 1634 C C . ILE A 1 232 ? 7.443 -1.622 -8.175 1.00 20.21 232 ILE A C 1
ATOM 1635 O O . ILE A 1 232 ? 6.917 -2.238 -9.125 1.00 19.54 232 ILE A O 1
ATOM 1640 N N . PHE A 1 233 ? 6.735 -0.921 -7.292 1.00 17.64 233 PHE A N 1
ATOM 1641 C CA . PHE A 1 233 ? 5.317 -0.735 -7.476 1.00 17.21 233 PHE A CA 1
ATOM 1642 C C . PHE A 1 233 ? 5.024 0.724 -7.748 1.00 16.66 233 PHE A C 1
ATOM 1643 O O . PHE A 1 233 ? 4.212 0.994 -8.627 1.00 17.87 233 PHE A O 1
ATOM 1651 N N . GLN A 1 234 ? 5.689 1.659 -7.055 1.00 15.43 234 GLN A N 1
ATOM 1652 C CA . GLN A 1 234 ? 5.339 3.086 -7.137 1.00 14.74 234 GLN A CA 1
ATOM 1653 C C . GLN A 1 234 ? 5.584 3.704 -8.496 1.00 16.62 234 GLN A C 1
ATOM 1654 O O . GLN A 1 234 ? 4.901 4.643 -8.895 1.00 17.85 234 GLN A O 1
ATOM 1660 N N . ASN A 1 235 ? 6.578 3.175 -9.192 1.00 16.77 235 ASN A N 1
ATOM 1661 C CA . ASN A 1 235 ? 6.927 3.693 -10.512 1.00 17.98 235 ASN A CA 1
ATOM 1662 C C . ASN A 1 235 ? 6.658 2.719 -11.655 1.00 19.15 235 ASN A C 1
ATOM 1663 O O . ASN A 1 235 ? 6.242 3.148 -12.732 1.00 19.87 235 ASN A O 1
ATOM 1668 N N . ARG A 1 236 ? 6.900 1.435 -11.444 1.00 18.90 236 ARG A N 1
ATOM 1669 C CA . ARG A 1 236 ? 6.726 0.437 -12.531 1.00 20.52 236 ARG A CA 1
ATOM 1670 C C . ARG A 1 236 ? 5.271 0.148 -12.906 1.00 21.58 236 ARG A C 1
ATOM 1671 O O . ARG A 1 236 ? 4.988 -0.176 -14.068 1.00 22.34 236 ARG A O 1
ATOM 1679 N N . LEU A 1 237 ? 4.357 0.224 -11.929 1.00 20.13 237 LEU A N 1
ATOM 1680 C CA . LEU A 1 237 ? 2.935 0.111 -12.228 1.00 19.17 237 LEU A CA 1
ATOM 1681 C C . LEU A 1 237 ? 2.441 1.447 -12.774 1.00 18.51 237 LEU A C 1
ATOM 1682 O O . LEU A 1 237 ? 2.967 2.521 -12.432 1.00 17.40 237 LEU A O 1
ATOM 1687 N N . SER A 1 238 ? 1.443 1.386 -13.647 1.00 19.16 238 SER A N 1
ATOM 1688 C CA . SER A 1 238 ? 0.928 2.600 -14.272 1.00 20.79 238 SER A CA 1
ATOM 1689 C C . SER A 1 238 ? -0.518 2.437 -14.721 1.00 21.40 238 SER A C 1
ATOM 1690 O O . SER A 1 238 ? -1.068 1.314 -14.758 1.00 20.33 238 SER A O 1
ATOM 1693 N N . LEU A 1 239 ? -1.120 3.576 -15.054 1.00 21.63 239 LEU A N 1
ATOM 1694 C CA . LEU A 1 239 ? -2.435 3.586 -15.701 1.00 23.66 239 LEU A CA 1
ATOM 1695 C C . LEU A 1 239 ? -2.432 4.718 -16.721 1.00 24.64 239 LEU A C 1
ATOM 1696 O O . LEU A 1 239 ? -2.224 5.897 -16.363 1.00 24.40 239 LEU A O 1
ATOM 1701 N N . ASP A 1 240 ? -2.673 4.357 -17.985 1.00 28.24 240 ASP A N 1
ATOM 1702 C CA . ASP A 1 240 ? -2.912 5.377 -19.052 1.00 29.18 240 ASP A CA 1
ATOM 1703 C C . ASP A 1 240 ? -1.717 6.326 -19.181 1.00 29.19 240 ASP A C 1
ATOM 1704 O O . ASP A 1 240 ? -1.891 7.568 -19.301 1.00 29.91 240 ASP A O 1
ATOM 1709 N N . GLY A 1 241 ? -0.517 5.759 -19.099 1.00 28.60 241 GLY A N 1
ATOM 1710 C CA . GLY A 1 241 ? 0.721 6.545 -19.195 1.00 28.23 241 GLY A CA 1
ATOM 1711 C C . GLY A 1 241 ? 1.244 7.185 -17.906 1.00 28.04 241 GLY A C 1
ATOM 1712 O O . GLY A 1 241 ? 2.334 7.771 -17.905 1.00 28.99 241 GLY A O 1
ATOM 1713 N N . LYS A 1 242 ? 0.495 7.034 -16.805 1.00 26.53 242 LYS A N 1
ATOM 1714 C CA . LYS A 1 242 ? 0.810 7.711 -15.544 1.00 25.12 242 LYS A CA 1
ATOM 1715 C C . LYS A 1 242 ? 1.358 6.675 -14.563 1.00 24.08 242 LYS A C 1
ATOM 1716 O O . LYS A 1 242 ? 0.752 5.643 -14.362 1.00 22.45 242 LYS A O 1
ATOM 1722 N N . GLU A 1 243 ? 2.495 6.976 -13.948 1.00 22.37 243 GLU A N 1
ATOM 1723 C CA . GLU A 1 243 ? 3.059 6.079 -12.965 1.00 21.28 243 GLU A CA 1
ATOM 1724 C C . GLU A 1 243 ? 2.140 5.962 -11.755 1.00 19.64 243 GLU A C 1
ATOM 1725 O O . GLU A 1 243 ? 1.381 6.882 -11.433 1.00 17.93 243 GLU A O 1
ATOM 1731 N N . ALA A 1 244 ? 2.215 4.823 -11.088 1.00 17.95 244 ALA A N 1
ATOM 1732 C CA . ALA A 1 244 ? 1.367 4.592 -9.907 1.00 17.31 244 ALA A CA 1
ATOM 1733 C C . ALA A 1 244 ? 1.364 5.752 -8.900 1.00 17.20 244 ALA A C 1
ATOM 1734 O O . ALA A 1 244 ? 0.308 6.135 -8.386 1.00 16.80 244 ALA A O 1
ATOM 1736 N N . TYR A 1 245 ? 2.532 6.327 -8.599 1.00 16.80 245 TYR A N 1
ATOM 1737 C CA . TYR A 1 245 ? 2.557 7.296 -7.512 1.00 17.71 245 TYR A CA 1
ATOM 1738 C C . TYR A 1 245 ? 1.731 8.526 -7.891 1.00 17.19 245 TYR A C 1
ATOM 1739 O O . TYR A 1 245 ? 1.146 9.159 -7.048 1.00 17.79 245 TYR A O 1
ATOM 1748 N N . VAL A 1 246 ? 1.651 8.808 -9.188 1.00 16.94 246 VAL A N 1
ATOM 1749 C CA . VAL A 1 246 ? 0.860 9.921 -9.698 1.00 17.43 246 VAL A CA 1
ATOM 1750 C C . VAL A 1 246 ? -0.650 9.641 -9.614 1.00 17.08 246 VAL A C 1
ATOM 1751 O O . VAL A 1 246 ? -1.413 10.513 -9.189 1.00 17.29 246 VAL A O 1
ATOM 1755 N N . VAL A 1 247 ? -1.040 8.437 -10.014 1.00 16.57 247 VAL A N 1
ATOM 1756 C CA . VAL A 1 247 ? -2.433 7.953 -9.949 1.00 16.72 247 VAL A CA 1
ATOM 1757 C C . VAL A 1 247 ? -2.872 7.988 -8.478 1.00 17.58 247 VAL A C 1
ATOM 1758 O O . VAL A 1 247 ? -3.934 8.542 -8.153 1.00 18.22 247 VAL A O 1
ATOM 1762 N N . ILE A 1 248 ? -2.041 7.437 -7.600 1.00 17.65 248 ILE A N 1
ATOM 1763 C CA . ILE A 1 248 ? -2.302 7.535 -6.149 1.00 17.46 248 ILE A CA 1
ATOM 1764 C C . ILE A 1 248 ? -2.491 9.018 -5.699 1.00 17.86 248 ILE A C 1
ATOM 1765 O O . ILE A 1 248 ? -3.483 9.370 -5.058 1.00 18.08 248 ILE A O 1
ATOM 1770 N N . ALA A 1 249 ? -1.581 9.909 -6.067 1.00 16.88 249 ALA A N 1
ATOM 1771 C CA . ALA A 1 249 ? -1.732 11.326 -5.672 1.00 17.35 249 ALA A CA 1
ATOM 1772 C C . ALA A 1 249 ? -3.022 11.973 -6.201 1.00 17.18 249 ALA A C 1
ATOM 1773 O O . ALA A 1 249 ? -3.723 12.683 -5.460 1.00 17.78 249 ALA A O 1
ATOM 1775 N N . GLU A 1 250 ? -3.301 11.731 -7.473 1.00 17.55 250 GLU A N 1
ATOM 1776 C CA . GLU A 1 250 ? -4.478 12.290 -8.133 1.00 18.95 250 GLU A CA 1
ATOM 1777 C C . GLU A 1 250 ? -5.764 11.804 -7.462 1.00 18.24 250 GLU A C 1
ATOM 1778 O O . GLU A 1 250 ? -6.658 12.618 -7.165 1.00 18.09 250 GLU A O 1
ATOM 1784 N N . GLU A 1 251 ? -5.848 10.501 -7.213 1.00 17.30 251 GLU A N 1
ATOM 1785 C CA . GLU A 1 251 ? -7.041 9.939 -6.586 1.00 17.40 251 GLU A CA 1
ATOM 1786 C C . GLU A 1 251 ? -7.164 10.445 -5.181 1.00 16.04 251 GLU A C 1
ATOM 1787 O O . GLU A 1 251 ? -8.257 10.747 -4.734 1.00 16.64 251 GLU A O 1
ATOM 1793 N N . VAL A 1 252 ? -6.042 10.614 -4.489 1.00 14.74 252 VAL A N 1
ATOM 1794 C CA . VAL A 1 252 ? -6.104 11.131 -3.130 1.00 15.21 252 VAL A CA 1
ATOM 1795 C C . VAL A 1 252 ? -6.748 12.529 -3.097 1.00 16.62 252 VAL A C 1
ATOM 1796 O O . VAL A 1 252 ? -7.642 12.781 -2.304 1.00 17.25 252 VAL A O 1
ATOM 1800 N N . GLN A 1 253 ? -6.297 13.417 -3.980 1.00 18.57 253 GLN A N 1
ATOM 1801 C CA . GLN A 1 253 ? -6.806 14.785 -3.958 1.00 19.51 253 GLN A CA 1
ATOM 1802 C C . GLN A 1 253 ? -8.249 14.859 -4.452 1.00 20.11 253 GLN A C 1
ATOM 1803 O O . GLN A 1 253 ? -9.007 15.686 -3.939 1.00 19.18 253 GLN A O 1
ATOM 1809 N N . LYS A 1 254 ? -8.629 14.006 -5.401 1.00 19.22 254 LYS A N 1
ATOM 1810 C CA . LYS A 1 254 ? -10.060 13.847 -5.758 1.00 22.06 254 LYS A CA 1
ATOM 1811 C C . LYS A 1 254 ? -10.911 13.570 -4.495 1.00 20.87 254 LYS A C 1
ATOM 1812 O O . LYS A 1 254 ? -11.936 14.241 -4.243 1.00 21.52 254 LYS A O 1
ATOM 1818 N N . MET A 1 255 ? -10.476 12.609 -3.680 1.00 18.89 255 MET A N 1
ATOM 1819 C CA . MET A 1 255 ? -11.171 12.306 -2.421 1.00 18.65 255 MET A CA 1
ATOM 1820 C C . MET A 1 255 ? -11.111 13.455 -1.419 1.00 17.66 255 MET A C 1
ATOM 1821 O O . MET A 1 255 ? -12.126 13.748 -0.784 1.00 18.63 255 MET A O 1
ATOM 1826 N N . ALA A 1 256 ? -9.945 14.086 -1.247 1.00 17.05 256 ALA A N 1
ATOM 1827 C CA . ALA A 1 256 ? -9.811 15.240 -0.330 1.00 17.23 256 ALA A CA 1
ATOM 1828 C C . ALA A 1 256 ? -10.798 16.327 -0.706 1.00 17.73 256 ALA A C 1
ATOM 1829 O O . ALA A 1 256 ? -11.350 17.030 0.159 1.00 16.58 256 ALA A O 1
ATOM 1831 N N . LYS A 1 257 ? -11.016 16.503 -1.997 1.00 17.27 257 LYS A N 1
ATOM 1832 C CA . LYS A 1 257 ? -11.970 17.554 -2.386 1.00 19.06 257 LYS A CA 1
ATOM 1833 C C . LYS A 1 257 ? -13.405 17.152 -2.085 1.00 19.70 257 LYS A C 1
ATOM 1834 O O . LYS A 1 257 ? -14.220 17.987 -1.650 1.00 19.84 257 LYS A O 1
ATOM 1840 N N . GLN A 1 258 ? -13.711 15.867 -2.265 1.00 18.53 258 GLN A N 1
ATOM 1841 C CA . GLN A 1 258 ? -15.057 15.347 -1.988 1.00 20.21 258 GLN A CA 1
ATOM 1842 C C . GLN A 1 258 ? -15.369 15.356 -0.491 1.00 20.13 258 GLN A C 1
ATOM 1843 O O . GLN A 1 258 ? -16.554 15.387 -0.085 1.00 21.41 258 GLN A O 1
ATOM 1849 N N . LEU A 1 259 ? -14.327 15.302 0.339 1.00 17.49 259 LEU A N 1
ATOM 1850 C CA . LEU A 1 259 ? -14.524 15.355 1.783 1.00 18.45 259 LEU A CA 1
ATOM 1851 C C . LEU A 1 259 ? -14.587 16.761 2.359 1.00 18.87 259 LEU A C 1
ATOM 1852 O O . LEU A 1 259 ? -14.840 16.940 3.567 1.00 18.45 259 LEU A O 1
ATOM 1857 N N . HIS A 1 260 ? -14.371 17.751 1.498 1.00 18.18 260 HIS A N 1
ATOM 1858 C CA . HIS A 1 260 ? -14.336 19.168 1.929 1.00 19.71 260 HIS A CA 1
ATOM 1859 C C . HIS A 1 260 ? -13.381 19.486 3.082 1.00 20.78 260 HIS A C 1
ATOM 1860 O O . HIS A 1 260 ? -13.662 20.327 3.926 1.00 20.70 260 HIS A O 1
ATOM 1867 N N . LEU A 1 261 ? -12.218 18.822 3.116 1.00 20.76 261 LEU A N 1
ATOM 1868 C CA . LEU A 1 261 ? -11.279 19.062 4.204 1.00 21.54 261 LEU A CA 1
ATOM 1869 C C . LEU A 1 261 ? -10.784 20.493 4.249 1.00 22.47 261 LEU A C 1
ATOM 1870 O O . LEU A 1 261 ? -10.696 21.105 5.312 1.00 23.35 261 LEU A O 1
ATOM 1875 N N . GLU A 1 262 ? -10.440 21.007 3.083 1.00 25.15 262 GLU A N 1
ATOM 1876 C CA . GLU A 1 262 ? -9.752 22.295 3.035 1.00 27.96 262 GLU A CA 1
ATOM 1877 C C . GLU A 1 262 ? -10.611 23.479 3.486 1.00 28.43 262 GLU A C 1
ATOM 1878 O O . GLU A 1 262 ? -10.083 24.401 4.111 1.00 28.68 262 GLU A O 1
ATOM 1884 N N . GLU A 1 263 ? -11.921 23.399 3.250 1.00 29.64 263 GLU A N 1
ATOM 1885 C CA . GLU A 1 263 ? -12.864 24.406 3.740 1.00 31.60 263 GLU A CA 1
ATOM 1886 C C . GLU A 1 263 ? -13.059 24.290 5.248 1.00 31.14 263 GLU A C 1
ATOM 1887 O O . GLU A 1 263 ? 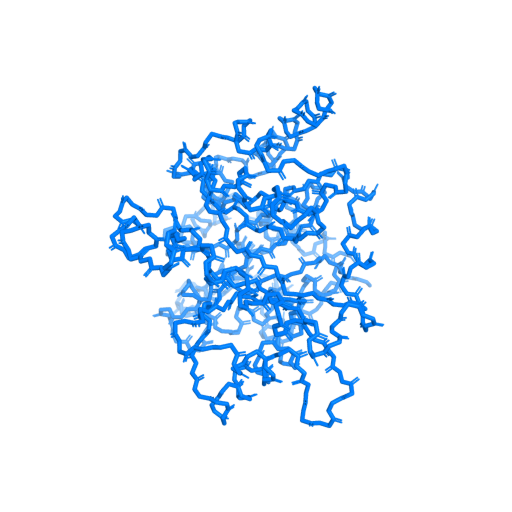-13.553 25.210 5.900 1.00 32.00 263 GLU A O 1
ATOM 1893 N N . ASN A 1 264 ? -12.669 23.145 5.803 1.00 29.89 264 ASN A N 1
ATOM 1894 C CA . ASN A 1 264 ? -12.747 22.913 7.232 1.00 28.68 264 ASN A CA 1
ATOM 1895 C C . ASN A 1 264 ? -11.380 22.977 7.930 1.00 27.29 264 ASN A C 1
ATOM 1896 O O . ASN A 1 264 ? -11.254 22.550 9.079 1.00 28.07 264 ASN A O 1
ATOM 1901 N N . GLY A 1 265 ? -10.384 23.541 7.233 1.00 25.42 265 GLY A N 1
ATOM 1902 C CA . GLY A 1 265 ? -9.086 23.873 7.797 1.00 24.64 265 GLY A CA 1
ATOM 1903 C C . GLY A 1 265 ? -8.075 22.728 7.812 1.00 23.01 265 GLY A C 1
ATOM 1904 O O . GLY A 1 265 ? -7.092 22.768 8.550 1.00 23.26 265 GLY A O 1
ATOM 1905 N N . GLU A 1 266 ? -8.340 21.711 7.012 1.00 21.50 266 GLU A N 1
ATOM 1906 C CA . GLU A 1 266 ? -7.527 20.473 7.054 1.00 20.69 266 GLU A CA 1
ATOM 1907 C C . GLU A 1 266 ? -7.118 20.068 5.630 1.00 20.16 266 GLU A C 1
ATOM 1908 O O . GLU A 1 266 ? -7.521 20.683 4.637 1.00 18.60 266 GLU A O 1
ATOM 1914 N N . PHE A 1 267 ? -6.341 18.996 5.503 1.00 18.92 267 PHE A N 1
ATOM 1915 C CA . PHE A 1 267 ? -5.820 18.655 4.194 1.00 17.93 267 PHE A CA 1
ATOM 1916 C C . PHE A 1 267 ? -5.454 17.184 4.201 1.00 16.79 267 PHE A C 1
ATOM 1917 O O . PHE A 1 267 ? -5.291 16.559 5.295 1.00 14.20 267 PHE A O 1
ATOM 1925 N N . VAL A 1 268 ? -5.391 16.641 2.998 1.00 15.37 268 VAL A N 1
ATOM 1926 C CA . VAL A 1 268 ? -4.677 15.349 2.830 1.00 16.16 268 VAL A CA 1
ATOM 1927 C C . VAL A 1 268 ? -3.372 15.645 2.106 1.00 15.94 268 VAL A C 1
ATOM 1928 O O . VAL A 1 268 ? -3.381 16.149 0.942 1.00 17.44 268 VAL A O 1
ATOM 1932 N N . GLY A 1 269 ? -2.277 15.416 2.811 1.00 15.41 269 GLY A N 1
ATOM 1933 C CA . GLY A 1 269 ? -0.951 15.682 2.245 1.00 14.66 269 GLY A CA 1
ATOM 1934 C C . GLY A 1 269 ? -0.344 14.421 1.641 1.00 14.97 269 GLY A C 1
ATOM 1935 O O . GLY A 1 269 ? -0.982 13.348 1.589 1.00 14.11 269 GLY A O 1
ATOM 1936 N N . PHE A 1 270 ? 0.921 14.528 1.249 1.00 14.64 270 PHE A N 1
ATOM 1937 C CA . PHE A 1 270 ? 1.606 13.385 0.651 1.00 14.39 270 PHE A CA 1
ATOM 1938 C C . PHE A 1 270 ? 2.942 13.139 1.342 1.00 14.65 270 PHE A C 1
ATOM 1939 O O . PHE A 1 270 ? 3.703 14.085 1.592 1.00 15.12 270 PHE A O 1
ATOM 1947 N N . VAL A 1 271 ? 3.266 11.855 1.574 1.00 13.21 271 VAL A N 1
ATOM 1948 C CA . VAL A 1 271 ? 4.612 11.493 1.914 1.00 14.01 271 VAL A CA 1
ATOM 1949 C C . VAL A 1 271 ? 5.406 11.257 0.640 1.00 14.12 271 VAL A C 1
ATOM 1950 O O . VAL A 1 271 ? 5.038 10.373 -0.141 1.00 14.25 271 VAL A O 1
ATOM 1954 N N . VAL A 1 272 ? 6.497 12.030 0.462 1.00 14.23 272 VAL A N 1
ATOM 1955 C CA . VAL A 1 272 ? 7.344 11.908 -0.723 1.00 15.05 272 VAL A CA 1
ATOM 1956 C C . VAL A 1 272 ? 8.768 11.958 -0.195 1.00 15.02 272 VAL A C 1
ATOM 1957 O O . VAL A 1 272 ? 9.174 12.942 0.418 1.00 13.97 272 VAL A O 1
ATOM 1961 N N . GLY A 1 273 ? 9.498 10.865 -0.386 1.00 15.13 273 GLY A N 1
ATOM 1962 C CA . GLY A 1 273 ? 10.852 10.700 0.137 1.00 15.94 273 GLY A CA 1
ATOM 1963 C C . GLY A 1 273 ? 11.808 11.811 -0.299 1.00 16.13 273 GLY A C 1
ATOM 1964 O O . GLY A 1 273 ? 11.726 12.314 -1.414 1.00 17.42 273 GLY A O 1
ATOM 1965 N N . ALA A 1 274 ? 12.685 12.183 0.620 1.00 17.68 274 ALA A N 1
ATOM 1966 C CA . ALA A 1 274 ? 13.694 13.233 0.399 1.00 18.82 274 ALA A CA 1
ATOM 1967 C C . ALA A 1 274 ? 14.687 12.849 -0.680 1.00 19.93 274 ALA A C 1
ATOM 1968 O O . ALA A 1 274 ? 15.405 13.727 -1.179 1.00 22.03 274 ALA A O 1
ATOM 1970 N N . ASN A 1 275 ? 14.768 11.571 -1.024 1.00 17.77 275 ASN A N 1
ATOM 1971 C CA . ASN A 1 275 ? 15.667 11.085 -2.088 1.00 18.16 275 ASN A CA 1
ATOM 1972 C C . ASN A 1 275 ? 14.955 10.864 -3.433 1.00 18.55 275 ASN A C 1
ATOM 1973 O O . ASN A 1 275 ? 15.511 10.247 -4.365 1.00 19.94 275 ASN A O 1
ATOM 1978 N N . CYS A 1 276 ? 13.699 11.330 -3.505 1.00 17.80 276 CYS A N 1
ATOM 1979 C CA . CYS A 1 276 ? 12.787 11.085 -4.653 1.00 18.50 276 CYS A CA 1
ATOM 1980 C C . CYS A 1 276 ? 12.670 12.375 -5.459 1.00 18.86 276 CYS A C 1
ATOM 1981 O O . CYS A 1 276 ? 11.596 12.975 -5.566 1.00 18.28 276 CYS A O 1
ATOM 1984 N N . TYR A 1 277 ? 13.794 12.792 -6.047 1.00 18.67 277 TYR A N 1
ATOM 1985 C CA . TYR A 1 277 ? 13.866 14.175 -6.554 1.00 18.54 277 TYR A CA 1
ATOM 1986 C C . TYR A 1 277 ? 12.925 14.399 -7.715 1.00 18.96 277 TYR A C 1
ATOM 1987 O O . TYR A 1 277 ? 12.239 15.395 -7.731 1.00 19.18 277 TYR A O 1
ATOM 1996 N N . ASP A 1 278 ? 12.895 13.466 -8.668 1.00 19.01 278 ASP A N 1
ATOM 1997 C CA . ASP A 1 278 ? 12.009 13.594 -9.821 1.00 20.58 278 ASP A CA 1
ATOM 1998 C C . ASP A 1 278 ? 10.542 13.617 -9.360 1.00 20.28 278 ASP A C 1
ATOM 1999 O O . ASP A 1 278 ? 9.746 14.403 -9.834 1.00 19.40 278 ASP A O 1
ATOM 2004 N N . GLU A 1 279 ? 10.210 12.757 -8.391 1.00 19.46 279 GLU A N 1
ATOM 2005 C CA . GLU A 1 279 ? 8.826 12.647 -7.993 1.00 19.92 279 GLU A CA 1
ATOM 2006 C C . GLU A 1 279 ? 8.339 13.873 -7.220 1.00 19.38 279 GLU A C 1
ATOM 2007 O O . GLU A 1 279 ? 7.177 14.304 -7.372 1.00 20.43 279 GLU A O 1
ATOM 2013 N N . ILE A 1 280 ? 9.200 14.433 -6.371 1.00 19.58 280 ILE A N 1
ATOM 2014 C CA . ILE A 1 280 ? 8.783 15.578 -5.562 1.00 20.06 280 ILE A CA 1
ATOM 2015 C C . ILE A 1 280 ? 8.542 16.802 -6.453 1.00 21.20 280 ILE A C 1
ATOM 2016 O O . ILE A 1 280 ? 7.569 17.556 -6.274 1.00 21.79 280 ILE A O 1
ATOM 2021 N N . LYS A 1 281 ? 9.388 16.948 -7.464 1.00 22.09 281 LYS A N 1
ATOM 2022 C CA . LYS A 1 281 ? 9.159 17.955 -8.492 1.00 22.79 281 LYS A CA 1
ATOM 2023 C C . LYS A 1 281 ? 7.802 17.753 -9.209 1.00 22.77 281 LYS A C 1
ATOM 2024 O O . LYS A 1 281 ? 7.031 18.695 -9.355 1.00 23.05 281 LYS A O 1
ATOM 2030 N N . LYS A 1 282 ? 7.520 16.520 -9.634 1.00 21.99 282 LYS A N 1
ATOM 2031 C CA . LYS A 1 282 ? 6.275 16.196 -10.330 1.00 21.76 282 LYS A CA 1
ATOM 2032 C C . LYS A 1 282 ? 5.088 16.462 -9.438 1.00 22.17 282 LYS A C 1
ATOM 2033 O O . LYS A 1 282 ? 4.109 17.065 -9.854 1.00 20.58 282 LYS A O 1
ATOM 2039 N N . ILE A 1 283 ? 5.194 16.065 -8.170 1.00 20.17 283 ILE A N 1
ATOM 2040 C CA . ILE A 1 283 ? 4.060 16.245 -7.253 1.00 20.48 283 ILE A CA 1
ATOM 2041 C C . ILE A 1 283 ? 3.781 17.729 -7.001 1.00 20.70 283 ILE A C 1
ATOM 2042 O O . ILE A 1 283 ? 2.627 18.137 -7.001 1.00 22.33 283 ILE A O 1
ATOM 2047 N N . ARG A 1 284 ? 4.831 18.524 -6.831 1.00 21.65 284 ARG A N 1
ATOM 2048 C CA . ARG A 1 284 ? 4.654 19.979 -6.576 1.00 21.66 284 ARG A CA 1
ATOM 2049 C C . ARG A 1 284 ? 4.061 20.667 -7.822 1.00 23.21 284 ARG A C 1
ATOM 2050 O O . ARG A 1 284 ? 3.290 21.613 -7.720 1.00 22.30 284 ARG A O 1
ATOM 2058 N N . GLU A 1 285 ? 4.432 20.172 -8.983 1.00 23.63 285 GLU A N 1
ATOM 2059 C CA . GLU A 1 285 ? 3.938 20.697 -10.253 1.00 27.17 285 GLU A CA 1
ATOM 2060 C C . GLU A 1 285 ? 2.458 20.374 -10.408 1.00 26.29 285 GLU A C 1
ATOM 2061 O O . GLU A 1 285 ? 1.667 21.248 -10.718 1.00 26.27 285 GLU A O 1
ATOM 2067 N N . LEU A 1 286 ? 2.083 19.121 -10.148 1.00 26.08 286 LEU A N 1
ATOM 2068 C CA . LEU A 1 286 ? 0.690 18.698 -10.313 1.00 25.06 286 LEU A CA 1
ATOM 2069 C C . LEU A 1 286 ? -0.238 19.282 -9.243 1.00 24.72 286 LEU A C 1
ATOM 2070 O O . LEU A 1 286 ? -1.413 19.561 -9.518 1.00 23.58 286 LEU A O 1
ATOM 2075 N N . PHE A 1 287 ? 0.286 19.483 -8.031 1.00 23.22 287 PHE A N 1
ATOM 2076 C CA . PHE A 1 287 ? -0.505 19.985 -6.887 1.00 23.40 287 PHE A CA 1
ATOM 2077 C C . PHE A 1 287 ? 0.257 21.101 -6.206 1.00 23.63 287 PHE A C 1
ATOM 2078 O O . PHE A 1 287 ? 0.856 20.938 -5.126 1.00 21.51 287 PHE A O 1
ATOM 2086 N N . PRO A 1 288 ? 0.245 22.288 -6.838 1.00 23.77 288 PRO A N 1
ATOM 2087 C CA . PRO A 1 288 ? 1.008 23.430 -6.300 1.00 23.76 288 PRO A CA 1
ATOM 2088 C C . PRO A 1 288 ? 0.749 23.745 -4.817 1.00 23.53 288 PRO A C 1
ATOM 2089 O O . PRO A 1 288 ? 1.650 24.226 -4.120 1.00 23.93 288 PRO A O 1
ATOM 2093 N N . ASP A 1 289 ? -0.472 23.484 -4.335 1.00 23.33 289 ASP A N 1
ATOM 2094 C CA . ASP A 1 289 ? -0.870 23.834 -2.990 1.00 24.11 289 ASP A CA 1
ATOM 2095 C C . ASP A 1 289 ? -0.812 22.680 -1.971 1.00 22.54 289 ASP A C 1
ATOM 2096 O O . ASP A 1 289 ? -1.186 22.852 -0.824 1.00 21.91 289 ASP A O 1
ATOM 2101 N N . CYS A 1 290 ? -0.318 21.527 -2.412 1.00 22.36 290 CYS A N 1
ATOM 2102 C CA . CYS A 1 290 ? -0.273 20.335 -1.531 1.00 20.39 290 CYS A CA 1
ATOM 2103 C C . CYS A 1 290 ? 0.744 20.444 -0.387 1.00 19.78 290 CYS A C 1
ATOM 2104 O O . CYS A 1 290 ? 1.701 21.228 -0.445 1.00 18.63 290 CYS A O 1
ATOM 2107 N N . TYR A 1 291 ? 0.517 19.651 0.668 1.00 18.45 291 TYR A N 1
ATOM 2108 C CA . TYR A 1 291 ? 1.413 19.589 1.813 1.00 16.65 291 TYR A CA 1
ATOM 2109 C C . TYR A 1 291 ? 2.194 18.309 1.627 1.00 16.40 291 TYR A C 1
ATOM 2110 O O . TYR A 1 291 ? 1.592 17.235 1.445 1.00 16.34 291 TYR A O 1
ATOM 2119 N N . ILE A 1 292 ? 3.507 18.438 1.674 1.00 15.20 292 ILE A N 1
ATOM 2120 C CA . ILE A 1 292 ? 4.392 17.296 1.546 1.00 15.71 292 ILE A CA 1
ATOM 2121 C C . ILE A 1 292 ? 5.163 17.040 2.860 1.00 15.74 292 ILE A C 1
ATOM 2122 O O . ILE A 1 292 ? 5.661 17.950 3.514 1.00 16.49 292 ILE A O 1
ATOM 2127 N N . LEU A 1 293 ? 5.253 15.760 3.228 1.00 14.97 293 LEU A N 1
ATOM 2128 C CA . LEU A 1 293 ? 6.087 15.333 4.334 1.00 14.00 293 LEU A CA 1
ATOM 2129 C C . LEU A 1 293 ? 7.207 14.513 3.697 1.00 14.14 293 LEU A C 1
ATOM 2130 O O . LEU A 1 293 ? 6.957 13.533 2.973 1.00 14.09 293 LEU A O 1
ATOM 2135 N N . ALA A 1 294 ? 8.453 14.898 3.958 1.00 13.40 294 ALA A N 1
ATOM 2136 C CA . ALA A 1 294 ? 9.594 14.346 3.211 1.00 14.80 294 ALA A CA 1
ATOM 2137 C C . ALA A 1 294 ? 10.621 13.823 4.192 1.00 14.87 294 ALA A C 1
ATOM 2138 O O . ALA A 1 294 ? 11.498 14.568 4.678 1.00 15.44 294 ALA A O 1
ATOM 2140 N N . PRO A 1 295 ? 10.534 12.519 4.494 1.00 14.02 295 PRO A N 1
ATOM 2141 C CA . PRO A 1 295 ? 11.576 11.912 5.310 1.00 14.56 295 PRO A CA 1
ATOM 2142 C C . PRO A 1 295 ? 12.761 11.486 4.458 1.00 14.70 295 PRO A C 1
ATOM 2143 O O . PRO A 1 295 ? 12.637 11.432 3.221 1.00 15.38 295 PRO A O 1
ATOM 2147 N N . GLY A 1 296 ? 13.902 11.211 5.100 1.00 14.95 296 GLY A N 1
ATOM 2148 C CA . GLY A 1 296 ? 15.053 10.702 4.334 1.00 15.73 296 GLY A CA 1
ATOM 2149 C C . GLY A 1 296 ? 16.370 11.471 4.412 1.00 15.79 296 GLY A C 1
ATOM 2150 O O . GLY A 1 296 ? 17.420 10.922 4.045 1.00 16.01 296 GLY A O 1
ATOM 2151 N N . VAL A 1 297 ? 16.318 12.713 4.881 1.00 15.75 297 VAL A N 1
ATOM 2152 C CA . VAL A 1 297 ? 17.547 13.503 5.092 1.00 16.42 297 VAL A CA 1
ATOM 2153 C C . VAL A 1 297 ? 18.273 12.986 6.326 1.00 16.05 297 VAL A C 1
ATOM 2154 O O . VAL A 1 297 ? 17.648 12.719 7.359 1.00 16.63 297 VAL A O 1
ATOM 2158 N N . GLY A 1 298 ? 19.593 12.827 6.221 1.00 16.14 298 GLY A N 1
ATOM 2159 C CA . GLY A 1 298 ? 20.375 12.495 7.395 1.00 16.15 298 GLY A CA 1
ATOM 2160 C C . GLY A 1 298 ? 20.772 11.047 7.271 1.00 18.22 298 GLY A C 1
ATOM 2161 O O . GLY A 1 298 ? 21.598 10.689 6.402 1.00 19.07 298 GLY A O 1
ATOM 2162 N N . ALA A 1 299 ? 20.165 10.186 8.099 1.00 17.67 299 ALA A N 1
ATOM 2163 C CA . ALA A 1 299 ? 20.610 8.771 8.152 1.00 17.80 299 ALA A CA 1
ATOM 2164 C C . ALA A 1 299 ? 20.480 8.109 6.779 1.00 17.11 299 ALA A C 1
ATOM 2165 O O . ALA A 1 299 ? 21.288 7.231 6.412 1.00 18.79 299 ALA A O 1
ATOM 2167 N N . GLN A 1 300 ? 19.438 8.483 6.029 1.00 16.90 300 GLN A N 1
ATOM 2168 C CA . GLN A 1 300 ? 19.172 7.873 4.745 1.00 16.70 300 GLN A CA 1
ATOM 2169 C C . GLN A 1 300 ? 19.764 8.611 3.572 1.00 17.63 300 GLN A C 1
ATOM 2170 O O . GLN A 1 300 ? 19.543 8.231 2.410 1.00 18.55 300 GLN A O 1
ATOM 2176 N N . LYS A 1 301 ? 20.507 9.679 3.884 1.00 18.26 301 LYS A N 1
ATOM 2177 C CA . LYS A 1 301 ? 21.361 10.339 2.879 1.00 18.95 301 LYS A CA 1
ATOM 2178 C C . LYS A 1 301 ? 20.624 11.149 1.803 1.00 19.07 301 LYS A C 1
ATOM 2179 O O . LYS A 1 301 ? 21.197 11.449 0.738 1.00 18.67 301 LYS A O 1
ATOM 2185 N N . GLY A 1 302 ? 19.360 11.519 2.062 1.00 18.82 302 GLY A N 1
ATOM 2186 C CA . GLY A 1 302 ? 18.621 12.358 1.131 1.00 17.73 302 GLY A CA 1
ATOM 2187 C C . GLY A 1 302 ? 19.281 13.717 1.028 1.00 17.88 302 GLY A C 1
ATOM 2188 O O . GLY A 1 302 ? 19.785 14.255 2.000 1.00 17.57 302 GLY A O 1
ATOM 2189 N N . ASP A 1 303 ? 19.292 14.243 -0.189 1.00 17.96 303 ASP A N 1
ATOM 2190 C CA . ASP A 1 303 ? 19.898 15.532 -0.506 1.00 18.00 303 ASP A CA 1
ATOM 2191 C C . ASP A 1 303 ? 18.912 16.660 -0.217 1.00 17.81 303 ASP A C 1
ATOM 2192 O O . ASP A 1 303 ? 18.044 16.980 -1.044 1.00 17.94 303 ASP A O 1
ATOM 2197 N N . LEU A 1 304 ? 19.034 17.253 0.970 1.00 19.04 304 LEU A N 1
ATOM 2198 C CA . LEU A 1 304 ? 18.082 18.283 1.433 1.00 18.52 304 LEU A CA 1
ATOM 2199 C C . LEU A 1 304 ? 17.933 19.399 0.407 1.00 19.84 304 LEU A C 1
ATOM 2200 O O . LEU A 1 304 ? 16.826 19.781 0.027 1.00 18.94 304 LEU A O 1
ATOM 2205 N N . ARG A 1 305 ? 19.063 19.961 -0.025 1.00 20.28 305 ARG A N 1
ATOM 2206 C CA . ARG A 1 305 ? 18.968 21.085 -0.923 1.00 21.63 305 ARG A CA 1
ATOM 2207 C C . ARG A 1 305 ? 18.266 20.715 -2.230 1.00 20.92 305 ARG A C 1
ATOM 2208 O O . ARG A 1 305 ? 17.396 21.443 -2.688 1.00 21.63 305 ARG A O 1
ATOM 2216 N N . LYS A 1 306 ? 18.605 19.558 -2.816 1.00 21.42 306 LYS A N 1
ATOM 2217 C CA . LYS A 1 306 ? 18.024 19.122 -4.075 1.00 22.33 306 LYS A CA 1
ATOM 2218 C C . LYS A 1 306 ? 16.515 18.883 -3.882 1.00 22.87 306 LYS A C 1
ATOM 2219 O O . LYS A 1 306 ? 15.701 19.351 -4.677 1.00 22.33 306 LYS A O 1
ATOM 2225 N N . MET A 1 307 ? 16.142 18.202 -2.800 1.00 22.63 307 MET A N 1
ATOM 2226 C CA . MET A 1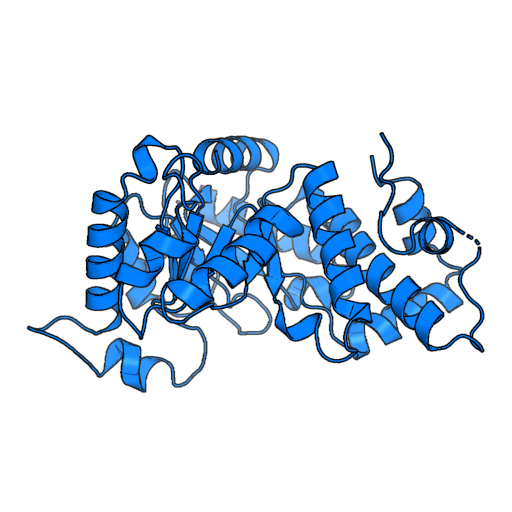 307 ? 14.708 17.958 -2.537 1.00 24.31 307 MET A CA 1
ATOM 2227 C C . MET A 1 307 ? 13.863 19.201 -2.253 1.00 23.52 307 MET A C 1
ATOM 2228 O O . MET A 1 307 ? 12.710 19.271 -2.679 1.00 24.88 307 MET A O 1
ATOM 2233 N N . LEU A 1 308 ? 14.413 20.139 -1.485 1.00 23.98 308 LEU A N 1
ATOM 2234 C CA . LEU A 1 308 ? 13.720 21.364 -1.095 1.00 24.02 308 LEU A CA 1
ATOM 2235 C C . LEU A 1 308 ? 13.542 22.265 -2.323 1.00 24.89 308 LEU A C 1
ATOM 2236 O O . LEU A 1 308 ? 12.461 22.835 -2.536 1.00 24.92 308 LEU A O 1
ATOM 2241 N N . CYS A 1 309 ? 14.598 22.393 -3.118 1.00 26.53 309 CYS A N 1
ATOM 2242 C CA . CYS A 1 309 ? 14.481 23.080 -4.410 1.00 27.79 309 CYS A CA 1
ATOM 2243 C C . CYS A 1 309 ? 13.392 22.498 -5.300 1.00 27.91 309 CYS A C 1
ATOM 2244 O O . CYS A 1 309 ? 12.542 23.254 -5.796 1.00 29.11 309 CYS A O 1
ATOM 2247 N N . ASN A 1 310 ? 13.406 21.169 -5.501 1.00 27.03 310 ASN A N 1
ATOM 2248 C CA . ASN A 1 310 ? 12.432 20.507 -6.374 1.00 25.38 310 ASN A CA 1
ATOM 2249 C C . ASN A 1 310 ? 11.026 20.575 -5.802 1.00 24.12 310 ASN A C 1
ATOM 2250 O O . ASN A 1 310 ? 10.072 20.660 -6.561 1.00 23.91 310 ASN A O 1
ATOM 2255 N N . GLY A 1 311 ? 10.913 20.504 -4.477 1.00 22.62 311 GLY A N 1
ATOM 2256 C CA . GLY A 1 311 ? 9.597 20.429 -3.825 1.00 22.95 311 GLY A CA 1
ATOM 2257 C C . GLY A 1 311 ? 9.089 21.775 -3.384 1.00 24.16 311 GLY A C 1
ATOM 2258 O O . GLY A 1 311 ? 8.013 21.883 -2.773 1.00 23.60 311 GLY A O 1
ATOM 2259 N N . TYR A 1 312 ? 9.866 22.831 -3.683 1.00 24.30 312 TYR A N 1
ATOM 2260 C CA . TYR A 1 312 ? 9.652 24.152 -3.059 1.00 24.87 312 TYR A CA 1
ATOM 2261 C C . TYR A 1 312 ? 8.241 24.720 -3.163 1.00 24.42 312 TYR A C 1
ATOM 2262 O O . TYR A 1 312 ? 7.647 24.680 -4.230 1.00 25.67 312 TYR A O 1
ATOM 2271 N N . SER A 1 313 ? 7.731 25.240 -2.045 1.00 24.39 313 SER A N 1
ATOM 2272 C CA . SER A 1 313 ? 6.574 26.154 -2.045 1.00 25.25 313 SER A CA 1
ATOM 2273 C C . SER A 1 313 ? 6.897 27.432 -1.297 1.00 26.30 313 SER A C 1
ATOM 2274 O O . SER A 1 313 ? 7.504 27.401 -0.225 1.00 25.48 313 SER A O 1
ATOM 2277 N N . LYS A 1 314 ? 6.436 28.568 -1.814 1.00 27.52 314 LYS A N 1
ATOM 2278 C CA . LYS A 1 314 ? 6.629 29.817 -1.067 1.00 29.41 314 LYS A CA 1
ATOM 2279 C C . LYS A 1 314 ? 6.071 29.687 0.354 1.00 28.89 314 LYS A C 1
ATOM 2280 O O . LYS A 1 314 ? 6.647 30.209 1.304 1.00 28.84 314 LYS A O 1
ATOM 2286 N N . ASN A 1 315 ? 4.960 28.950 0.490 1.00 28.63 315 ASN A N 1
ATOM 2287 C CA . ASN A 1 315 ? 4.361 28.612 1.785 1.00 28.13 315 ASN A CA 1
ATOM 2288 C C . ASN A 1 315 ? 5.104 27.401 2.319 1.00 28.27 315 ASN A C 1
ATOM 2289 O O . ASN A 1 315 ? 4.718 26.253 2.047 1.00 28.38 315 ASN A O 1
ATOM 2294 N N . TYR A 1 316 ? 6.191 27.645 3.035 1.00 26.97 316 TYR A N 1
ATOM 2295 C CA . TYR A 1 316 ? 7.166 26.574 3.159 1.00 27.05 316 TYR A CA 1
ATOM 2296 C C . TYR A 1 316 ? 6.857 25.553 4.258 1.00 24.98 316 TYR A C 1
ATOM 2297 O O . TYR A 1 316 ? 7.570 24.552 4.361 1.00 24.43 316 TYR A O 1
ATOM 2306 N N . GLU A 1 317 ? 5.780 25.766 5.022 1.00 23.59 317 GLU A N 1
ATOM 2307 C CA . GLU A 1 317 ? 5.269 24.681 5.886 1.00 22.25 317 GLU A CA 1
ATOM 2308 C C . GLU A 1 317 ? 4.770 23.503 5.022 1.00 20.67 317 GLU A C 1
ATOM 2309 O O . GLU A 1 317 ? 4.479 22.399 5.554 1.00 21.44 317 GLU A O 1
ATOM 2315 N N . LYS A 1 318 ? 4.673 23.725 3.706 1.00 19.02 318 LYS A N 1
ATOM 2316 C CA . LYS A 1 318 ? 4.152 22.748 2.761 1.00 18.50 318 LYS A CA 1
ATOM 2317 C C . LYS A 1 318 ? 5.224 21.762 2.283 1.00 18.56 318 LYS A C 1
ATOM 2318 O O . LYS A 1 318 ? 4.943 20.919 1.444 1.00 19.05 318 LYS A O 1
ATOM 2324 N N . VAL A 1 319 ? 6.450 21.894 2.810 1.00 17.33 319 VAL A N 1
ATOM 2325 C CA . VAL A 1 319 ? 7.466 20.819 2.684 1.00 18.73 319 VAL A CA 1
ATOM 2326 C C . VAL A 1 319 ? 8.037 20.581 4.076 1.00 18.61 319 VAL A C 1
ATOM 2327 O O . VAL A 1 319 ? 8.920 21.318 4.528 1.00 20.73 319 VAL A O 1
ATOM 2331 N N . LEU A 1 320 ? 7.504 19.603 4.800 1.00 17.18 320 LEU A N 1
ATOM 2332 C CA . LEU A 1 320 ? 8.041 19.286 6.101 1.00 16.40 320 LEU A CA 1
ATOM 2333 C C . LEU A 1 320 ? 9.233 18.370 5.888 1.00 15.92 320 LEU A C 1
ATOM 2334 O O . LEU A 1 320 ? 9.085 17.249 5.390 1.00 16.83 320 LEU A O 1
ATOM 2339 N N . ILE A 1 321 ? 10.430 18.836 6.246 1.00 15.29 321 ILE A N 1
ATOM 2340 C CA . ILE A 1 321 ? 11.653 18.038 6.107 1.00 14.76 321 ILE A CA 1
ATOM 2341 C C . ILE A 1 321 ? 11.931 17.303 7.414 1.00 15.20 321 ILE A C 1
ATOM 2342 O O . ILE A 1 321 ? 12.417 17.896 8.411 1.00 15.05 321 ILE A O 1
ATOM 2347 N N . ASN A 1 322 ? 11.595 15.998 7.433 1.00 13.80 322 ASN A N 1
ATOM 2348 C CA . ASN A 1 322 ? 11.746 15.226 8.634 1.00 15.71 322 ASN A CA 1
ATOM 2349 C C . ASN A 1 322 ? 13.197 14.780 8.806 1.00 15.14 322 ASN A C 1
ATOM 2350 O O . ASN A 1 322 ? 13.781 14.198 7.887 1.00 14.54 322 ASN A O 1
ATOM 2355 N N . VAL A 1 323 ? 13.761 15.030 9.990 1.00 15.12 323 VAL A N 1
ATOM 2356 C CA . VAL A 1 323 ? 15.088 14.521 10.310 1.00 15.57 323 VAL A CA 1
ATOM 2357 C C . VAL A 1 323 ? 15.040 13.855 11.674 1.00 15.70 323 VAL A C 1
ATOM 2358 O O . VAL A 1 323 ? 14.721 14.500 12.656 1.00 16.24 323 VAL A O 1
ATOM 2362 N N . GLY A 1 324 ? 15.288 12.535 11.700 1.00 16.38 324 GLY A N 1
ATOM 2363 C CA . GLY A 1 324 ? 15.214 11.749 12.943 1.00 15.94 324 GLY A CA 1
ATOM 2364 C C . GLY A 1 324 ? 16.599 11.466 13.483 1.00 16.60 324 GLY A C 1
ATOM 2365 O O . GLY A 1 324 ? 17.165 12.289 14.213 1.00 17.52 324 GLY A O 1
ATOM 2366 N N . ARG A 1 325 ? 17.168 10.343 13.066 1.00 16.25 325 ARG A N 1
ATOM 2367 C CA . ARG A 1 325 ? 18.434 9.843 13.628 1.00 16.22 325 ARG A CA 1
ATOM 2368 C C . ARG A 1 325 ? 19.597 10.824 13.527 1.00 18.00 325 ARG A C 1
ATOM 2369 O O . ARG A 1 325 ? 20.429 10.885 14.435 1.00 19.01 325 ARG A O 1
ATOM 2377 N N . ALA A 1 326 ? 19.650 11.585 12.447 1.00 18.99 326 ALA A N 1
ATOM 2378 C CA . ALA A 1 326 ? 20.733 12.584 12.330 1.00 19.63 326 ALA A CA 1
ATOM 2379 C C . ALA A 1 326 ? 20.682 13.617 13.444 1.00 20.56 326 ALA A C 1
ATOM 2380 O O . ALA A 1 326 ? 21.701 14.270 13.729 1.00 21.88 326 ALA A O 1
ATOM 2382 N N . ILE A 1 327 ? 19.519 13.768 14.089 1.00 20.14 327 ILE A N 1
ATOM 2383 C CA . ILE A 1 327 ? 19.411 14.567 15.314 1.00 20.03 327 ILE A CA 1
ATOM 2384 C C . ILE A 1 327 ? 19.461 13.750 16.609 1.00 20.80 327 ILE A C 1
ATOM 2385 O O . ILE A 1 327 ? 20.238 14.059 17.520 1.00 20.99 327 ILE A O 1
ATOM 2390 N N . THR A 1 328 ? 18.629 12.706 16.704 1.00 19.64 328 THR A N 1
ATOM 2391 C CA . THR A 1 328 ? 18.475 11.970 17.958 1.00 19.29 328 THR A CA 1
ATOM 2392 C C . THR A 1 328 ? 19.716 11.119 18.323 1.00 19.90 328 THR A C 1
ATOM 2393 O O . THR A 1 328 ? 19.928 10.810 19.517 1.00 20.72 328 THR A O 1
ATOM 2397 N N . LYS A 1 329 ? 20.524 10.749 17.324 1.00 20.00 329 LYS A N 1
ATOM 2398 C CA . LYS A 1 329 ? 21.745 9.945 17.563 1.00 21.95 329 LYS A CA 1
ATOM 2399 C C . LYS A 1 329 ? 23.002 10.821 17.437 1.00 22.62 329 LYS A C 1
ATOM 2400 O O . LYS A 1 329 ? 24.108 10.298 17.404 1.00 23.12 329 LYS A O 1
ATOM 2406 N N . SER A 1 330 ? 22.825 12.127 17.350 1.00 24.19 330 SER A N 1
ATOM 2407 C CA . SER A 1 330 ? 23.996 13.018 17.213 1.00 26.79 330 SER A CA 1
ATOM 2408 C C . SER A 1 330 ? 24.603 13.254 18.583 1.00 27.67 330 SER A C 1
ATOM 2409 O O . SER A 1 330 ? 23.925 13.102 19.602 1.00 28.14 330 SER A O 1
ATOM 2412 N N . GLY A 1 331 ? 25.862 13.681 18.624 1.00 29.40 331 GLY A N 1
ATOM 2413 C CA . GLY A 1 331 ? 26.463 14.013 19.925 1.00 30.34 331 GLY A CA 1
ATOM 2414 C C . GLY A 1 331 ? 25.687 15.100 20.647 1.00 30.64 331 GLY A C 1
ATOM 2415 O O . GLY A 1 331 ? 25.684 15.170 21.889 1.00 31.63 331 GLY A O 1
ATOM 2416 N N . SER A 1 332 ? 25.030 15.959 19.871 1.00 30.26 332 SER A N 1
ATOM 2417 C CA . SER A 1 332 ? 24.339 17.111 20.415 1.00 28.32 332 SER A CA 1
ATOM 2418 C C . SER A 1 332 ? 23.097 17.378 19.591 1.00 26.97 332 SER A C 1
ATOM 2419 O O . SER A 1 332 ? 23.174 18.070 18.587 1.00 25.29 332 SER A O 1
ATOM 2422 N N . PRO A 1 333 ? 21.931 16.870 20.037 1.00 25.62 333 PRO A N 1
ATOM 2423 C CA . PRO A 1 333 ? 20.676 17.091 19.293 1.00 24.84 333 PRO A CA 1
ATOM 2424 C C . PRO A 1 333 ? 20.412 18.566 19.041 1.00 24.12 333 PRO A C 1
ATOM 2425 O O . PRO A 1 333 ? 20.010 18.945 17.929 1.00 21.47 333 PRO A O 1
ATOM 2429 N N . GLN A 1 334 ? 20.680 19.414 20.048 1.00 23.59 334 GLN A N 1
ATOM 2430 C CA . GLN A 1 334 ? 20.416 20.842 19.862 1.00 24.40 334 GLN A CA 1
ATOM 2431 C C . GLN A 1 334 ? 21.294 21.390 18.726 1.00 23.22 334 GLN A C 1
ATOM 2432 O O . GLN A 1 334 ? 20.785 22.054 17.831 1.00 24.12 334 GLN A O 1
ATOM 2438 N N . GLN A 1 335 ? 22.596 21.092 18.744 1.00 24.86 335 GLN A N 1
ATOM 2439 C CA . GLN A 1 335 ? 23.474 21.572 17.664 1.00 25.87 335 GLN A CA 1
ATOM 2440 C C . GLN A 1 335 ? 23.078 21.022 16.294 1.00 24.22 335 GLN A C 1
ATOM 2441 O O . GLN A 1 335 ? 23.060 21.748 15.306 1.00 23.18 335 GLN A O 1
ATOM 2447 N N . ALA A 1 336 ? 22.750 19.727 16.243 1.00 22.95 336 ALA A N 1
ATOM 2448 C CA . ALA A 1 336 ? 22.308 19.122 14.989 1.00 21.22 336 ALA A CA 1
ATOM 2449 C C . ALA A 1 336 ? 21.050 19.777 14.432 1.00 20.34 336 ALA A C 1
ATOM 2450 O O . ALA A 1 336 ? 20.944 19.997 13.242 1.00 19.58 336 ALA A O 1
ATOM 2452 N N . ALA A 1 337 ? 20.088 20.066 15.298 1.00 20.51 337 ALA A N 1
ATOM 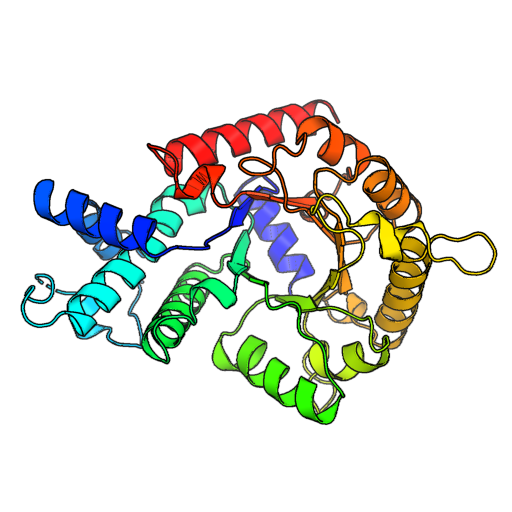2453 C CA . ALA A 1 337 ? 18.859 20.682 14.884 1.00 21.52 337 ALA A CA 1
ATOM 2454 C C . ALA A 1 337 ? 19.190 22.104 14.385 1.00 22.98 337 ALA A C 1
ATOM 2455 O O . ALA A 1 337 ? 18.666 22.544 13.377 1.00 23.11 337 ALA A O 1
ATOM 2457 N N . ARG A 1 338 ? 20.068 22.806 15.100 1.00 23.87 338 ARG A N 1
ATOM 2458 C CA . ARG A 1 338 ? 20.387 24.197 14.746 1.00 25.54 338 ARG A CA 1
ATOM 2459 C C . ARG A 1 338 ? 21.013 24.259 13.343 1.00 24.67 338 ARG A C 1
ATOM 2460 O O . ARG A 1 338 ? 20.693 25.144 12.541 1.00 23.84 338 ARG A O 1
ATOM 2468 N N . GLU A 1 339 ? 21.862 23.277 13.063 1.00 24.50 339 GLU A N 1
ATOM 2469 C CA . GLU A 1 339 ? 22.533 23.104 11.787 1.00 25.04 339 GLU A CA 1
ATOM 2470 C C . GLU A 1 339 ? 21.571 22.865 10.624 1.00 24.25 339 GLU A C 1
ATOM 2471 O O . GLU A 1 339 ? 21.690 23.465 9.557 1.00 24.31 339 GLU A O 1
ATOM 2477 N N . TYR A 1 340 ? 20.613 21.956 10.813 1.00 22.06 340 TYR A N 1
ATOM 2478 C CA . TYR A 1 340 ? 19.612 21.766 9.792 1.00 20.03 340 TYR A CA 1
ATOM 2479 C C . TYR A 1 340 ? 18.777 23.019 9.645 1.00 18.90 340 TYR A C 1
ATOM 2480 O O . TYR A 1 340 ? 18.443 23.399 8.557 1.00 19.77 340 TYR A O 1
ATOM 2489 N N . HIS A 1 341 ? 18.446 23.657 10.759 1.00 20.33 341 HIS A N 1
ATOM 2490 C CA . HIS A 1 341 ? 17.646 24.884 10.739 1.00 21.16 341 HIS A CA 1
ATOM 2491 C C . HIS A 1 341 ? 18.373 25.915 9.857 1.00 21.67 341 HIS A C 1
ATOM 2492 O O . HIS A 1 341 ? 17.778 26.546 8.967 1.00 22.00 341 HIS A O 1
ATOM 2499 N N . GLN A 1 342 ? 19.684 25.993 10.055 1.00 22.66 342 GLN A N 1
ATOM 2500 C CA . GLN A 1 342 ? 20.507 26.952 9.308 1.00 23.21 342 GLN A CA 1
ATOM 2501 C C . GLN A 1 342 ? 20.543 26.613 7.826 1.00 23.45 342 GLN A C 1
ATOM 2502 O O . GLN A 1 342 ? 20.335 27.489 6.974 1.00 23.39 342 GLN A O 1
ATOM 2508 N N . GLN A 1 343 ? 20.785 25.328 7.499 1.00 23.70 343 GLN A N 1
ATOM 2509 C CA . GLN A 1 343 ? 20.825 24.903 6.109 1.00 23.59 343 GLN A CA 1
ATOM 2510 C C . GLN A 1 343 ? 19.534 25.223 5.410 1.00 23.84 343 GLN A C 1
ATOM 2511 O O . GLN A 1 343 ? 19.530 25.672 4.255 1.00 23.98 343 GLN A O 1
ATOM 2517 N N . ILE A 1 344 ? 18.416 24.909 6.068 1.00 22.81 344 ILE A N 1
ATOM 2518 C CA . ILE A 1 344 ? 17.120 25.110 5.429 1.00 22.61 344 ILE A CA 1
ATOM 2519 C C . ILE A 1 344 ? 16.899 26.612 5.177 1.00 23.78 344 ILE A C 1
ATOM 2520 O O . ILE A 1 344 ? 16.472 26.967 4.090 1.00 23.11 344 ILE A O 1
ATOM 2525 N N . LYS A 1 345 ? 17.232 27.443 6.164 1.00 25.61 345 LYS A N 1
ATOM 2526 C CA . LYS A 1 345 ? 17.174 28.909 6.027 1.00 27.72 345 LYS A CA 1
ATOM 2527 C C . LYS A 1 345 ? 17.961 29.371 4.797 1.00 27.96 345 LYS A C 1
ATOM 2528 O O . LYS A 1 345 ? 17.419 30.111 3.957 1.00 28.52 345 LYS A O 1
ATOM 2534 N N . GLU A 1 346 ? 19.211 28.907 4.674 1.00 28.80 346 GLU A N 1
ATOM 2535 C CA . GLU A 1 346 ? 20.067 29.262 3.524 1.00 30.05 346 GLU A CA 1
ATOM 2536 C C . GLU A 1 346 ? 19.509 28.808 2.170 1.00 29.78 346 GLU A C 1
ATOM 2537 O O . GLU A 1 346 ? 19.570 29.534 1.162 1.00 29.27 346 GLU A O 1
ATOM 2543 N N . VAL A 1 347 ? 18.935 27.604 2.131 1.00 28.98 347 VAL A N 1
ATOM 2544 C CA . VAL A 1 347 ? 18.323 27.112 0.910 1.00 27.84 347 VAL A CA 1
ATOM 2545 C C . VAL A 1 347 ? 17.024 27.865 0.582 1.00 28.37 347 VAL A C 1
ATOM 2546 O O . VAL A 1 347 ? 16.750 28.150 -0.592 1.00 29.43 347 VAL A O 1
ATOM 2550 N N . LEU A 1 348 ? 16.223 28.176 1.598 1.00 28.52 348 LEU A N 1
ATOM 2551 C CA . LEU A 1 348 ? 14.991 28.930 1.363 1.00 29.96 348 LEU A CA 1
ATOM 2552 C C . LEU A 1 348 ? 15.340 30.319 0.816 1.00 31.23 348 LEU A C 1
ATOM 2553 O O . LEU A 1 348 ? 14.691 30.802 -0.103 1.00 31.55 348 LEU A O 1
ATOM 2558 N N . ALA A 1 349 ? 16.364 30.939 1.400 1.00 32.68 349 ALA A N 1
ATOM 2559 C CA . ALA A 1 349 ? 16.872 32.226 0.904 1.00 34.19 349 ALA A CA 1
ATOM 2560 C C . ALA A 1 349 ? 17.250 32.170 -0.581 1.00 35.11 349 ALA A C 1
ATOM 2561 O O . ALA A 1 349 ? 16.876 33.087 -1.317 1.00 36.17 349 ALA A O 1
ATOM 2563 N N . GLU A 1 350 ? 17.949 31.113 -1.026 1.00 36.49 350 GLU A N 1
ATOM 2564 C CA . GLU A 1 350 ? 18.292 30.912 -2.461 1.00 38.63 350 GLU A CA 1
ATOM 2565 C C . GLU A 1 350 ? 17.030 30.903 -3.306 1.00 38.63 350 GLU A C 1
ATOM 2566 O O . GLU A 1 350 ? 17.006 31.396 -4.429 1.00 38.73 350 GLU A O 1
ATOM 2572 N N . LEU A 1 351 ? 15.984 30.295 -2.761 1.00 38.76 351 LEU A N 1
ATOM 2573 C CA . LEU A 1 351 ? 14.724 30.137 -3.474 1.00 38.55 351 LEU A CA 1
ATOM 2574 C C . LEU A 1 351 ? 13.832 31.365 -3.271 1.00 38.44 351 LEU A C 1
ATOM 2575 O O . LEU A 1 351 ? 12.898 31.577 -4.040 1.00 38.69 351 LEU A O 1
#

Sequence (318 aa):
NLKIKLQKRRDEVNTCLCIGLDPDEADIKSFMQSEKQNGYQSVKKNLSNSGELFAPQMGGQMLLATPPKEAQEKDEFFYFFNHFCFYIINETKEYALAYKMNFAFYLPYGSLGVDVLKNVFDYLHHLNVPTILDIKKMNDIGNTVKHYRKFIFDYLRSDSCTANIYMGTQMLRDICLDEECKRYYSTFVLVKTTNADSHIFQNRLSLDGKEAYVVIAEEVQKMAKQLHLEENGEFVGFVVGANCYDEIKKIRELFPDCYILAPGVGAQKGDLRKMLCNGYSKNYEKVLINVGRAITKSGSPQQAAREYHQQIKEVLAEL